Protein AF-0000000085035154 (afdb_homodimer)

Secondary structure (DSSP, 8-state):
---------EEEEEEE--TTTGGGPPP-TT-S--GGG--TTTS-GGG--S--HHHHHHHHHHHHHHHHHHTS--EEEEEETTEEEEEEEEE-GGG-GGGGGSTT-PPPTTEEEEEEEEE-SGGGTTSSHHHHHHHHHHHHHHHTT--EEEEE-BSS-SSSSS-BHHHHHHTT-EEEE--SS--EEEEE-/---------EEEEEEE--TTTGGGPPP-TT-S--GGG--TTTS-GGG--S--HHHHHHHHHHHHHHHHHHTS--EEEEEETTEEEEEEEEE-GGG-GGGGGSTT-PPPTTEEEEEEEEE-SGGGTTSSHHHHHHHHHHHHHHHTT--EEEEE-BSS-SSSSS-BHHHHHHTT-EEEE--SS--EEEEE-

Sequence (378 aa):
MLSRYEVREMIVEIVSLTENNLIEAPEWEEYPFSCKYCTYWEFPREQKDSSKKEETLAKKLEWLRSARKAFGECGKIMYVDGKPVGYAQYAPPKMFPLSAEYPSGPPSEDAVLISCLFIAHKEYRGKGLGSLLLQSIVEDLKGRGVKAVETFARKNNTNNPSGPVELYLKNGFMIFRDDPEFPLMKLELMLSRYEVREMIVEIVSLTENNLIEAPEWEEYPFSCKYCTYWEFPREQKDSSKKEETLAKKLEWLRSARKAFGECGKIMYVDGKPVGYAQYAPPKMFPLSAEYPSGPPSEDAVLISCLFIAHKEYRGKGLGSLLLQSIVEDLKGRGVKAVETFARKNNTNNPSGPVELYLKNGFMIFRDDPEFPLMKLEL

Radius of gyration: 23.09 Å; Cα contacts (8 Å, |Δi|>4): 760; chains: 2; bounding box: 42×59×63 Å

pLDDT: mean 90.25, std 13.46, range [22.16, 98.81]

Foldseek 3Di:
DPPCPDPDDKDKDKDFDALVCLVQADAAPPDPDGPLQDCQFQDDPVVRPPDDSVVSNVVSNVLRVVQCVVPNGFWIWMDIVRHTFKIWGKGFNVRGVCCQVDPQDDDDRLEIEIEFIDGRDPVPPPPCVSVVRVVVVVVVCVVVVRFKYKYFAFDPDCRDGRGHPVSQVVNAWDQPGDDPTTTIIMDTD/DPPCPPPDDKDKDKDFDALVCLVQADAAPPDPDGPLQDCQFQDDPVVRPPDDSVVSNVVSNVLRVVQCVVPNGFWIWMDIVRHTFKIWGKGFNVRGVCCQVDPQDDDDRLEIEIEFIDGRDPVPPPPCVSVVRVVVVVVVCVVVVRFKYKYFAFDPDCRDGRGHPVSQVVNAWDQPGDDPTTTIIMDTD

Nearest PDB structures (foldseek):
  1cm0-assembly1_B  TM=5.523E-01  e=1.213E-06  Homo sapiens
  7wx5-assembly1_A  TM=5.307E-01  e=7.065E-05  Legionella pneumophila
  7wx7-assembly1_A  TM=5.310E-01  e=9.038E-05  Legionella pneumophila
  8bv8-assembly1_B  TM=5.283E-01  e=1.172E-02  Escherichia phage Mu
  8bv8-assembly1_A  TM=5.759E-01  e=6.181E-02  Escherichia phage Mu

Structure (mmCIF, N/CA/C/O backbone):
data_AF-0000000085035154-model_v1
#
loop_
_entity.id
_entity.type
_entity.pdbx_description
1 polymer 'GCN5-related N-acetyltransferase'
#
loop_
_atom_site.group_PDB
_atom_site.id
_atom_site.type_symbol
_atom_site.label_atom_id
_atom_site.label_alt_id
_atom_site.label_comp_id
_atom_site.label_asym_id
_atom_site.label_entity_id
_atom_site.label_seq_id
_atom_site.pdbx_PDB_ins_code
_atom_site.Cartn_x
_atom_site.Cartn_y
_atom_site.Cartn_z
_atom_site.occupancy
_atom_site.B_iso_or_equiv
_atom_site.auth_seq_id
_atom_site.auth_comp_id
_atom_site.auth_asym_id
_atom_site.auth_atom_id
_atom_site.pdbx_PDB_model_num
ATOM 1 N N . MET A 1 1 ? -18.906 31.078 -4.02 1 22.16 1 MET A N 1
ATOM 2 C CA . MET A 1 1 ? -19.25 29.75 -4.531 1 22.16 1 MET A CA 1
ATOM 3 C C . MET A 1 1 ? -18.266 28.703 -4.043 1 22.16 1 MET A C 1
ATOM 5 O O . MET A 1 1 ? -17.062 28.781 -4.332 1 22.16 1 MET A O 1
ATOM 9 N N . LEU A 1 2 ? -18.328 28.234 -2.84 1 28.5 2 LEU A N 1
ATOM 10 C CA . LEU A 1 2 ? -17.484 27.391 -2.002 1 28.5 2 LEU A CA 1
ATOM 11 C C . LEU A 1 2 ? -17.062 26.141 -2.752 1 28.5 2 LEU A C 1
ATOM 13 O O . LEU A 1 2 ? -17.922 25.391 -3.238 1 28.5 2 LEU A O 1
ATOM 17 N N . SER A 1 3 ? -16.078 26.266 -3.586 1 31.78 3 SER A N 1
ATOM 18 C CA . SER A 1 3 ? -15.602 25.266 -4.527 1 31.78 3 SER A CA 1
ATOM 19 C C . SER A 1 3 ? -15.688 23.859 -3.932 1 31.78 3 SER A C 1
ATOM 21 O O . SER A 1 3 ? -15.328 23.641 -2.771 1 31.78 3 SER A O 1
ATOM 23 N N . ARG A 1 4 ? -16.688 23.125 -4.316 1 34.69 4 ARG A N 1
ATOM 24 C CA . ARG A 1 4 ? -17.062 21.766 -3.961 1 34.69 4 ARG A CA 1
ATOM 25 C C . ARG A 1 4 ? -15.828 20.875 -3.795 1 34.69 4 ARG A C 1
ATOM 27 O O . ARG A 1 4 ? -15.227 20.453 -4.785 1 34.69 4 ARG A O 1
ATOM 34 N N . TYR A 1 5 ? -14.844 21.438 -3.062 1 41.62 5 TYR A N 1
ATOM 35 C CA . TYR A 1 5 ? -13.703 20.562 -2.842 1 41.62 5 TYR A CA 1
ATOM 36 C C . TYR A 1 5 ? -14.156 19.109 -2.684 1 41.62 5 TYR A C 1
ATOM 38 O O . TYR A 1 5 ? -14.836 18.766 -1.713 1 41.62 5 TYR A O 1
ATOM 46 N N . GLU A 1 6 ? -14.547 18.594 -3.654 1 46.91 6 GLU A N 1
ATOM 47 C CA . GLU A 1 6 ? -15.016 17.234 -3.861 1 46.91 6 GLU A CA 1
ATOM 48 C C . GLU A 1 6 ? -14.18 16.234 -3.066 1 46.91 6 GLU A C 1
ATOM 50 O O . GLU A 1 6 ? -12.945 16.312 -3.066 1 46.91 6 GLU A O 1
ATOM 55 N N . VAL A 1 7 ? -14.812 15.781 -1.96 1 52.88 7 VAL A N 1
ATOM 56 C CA . VAL A 1 7 ? -14.305 14.633 -1.218 1 52.88 7 VAL A CA 1
ATOM 57 C C . VAL A 1 7 ? -13.562 13.688 -2.166 1 52.88 7 VAL A C 1
ATOM 59 O O . VAL A 1 7 ? -14.148 13.188 -3.129 1 52.88 7 VAL A O 1
ATOM 62 N N . ARG A 1 8 ? -12.281 13.938 -2.352 1 65.56 8 ARG A N 1
ATOM 63 C CA . ARG A 1 8 ? -11.539 13.023 -3.209 1 65.56 8 ARG A CA 1
ATOM 64 C C . ARG A 1 8 ? -11.336 11.672 -2.523 1 65.56 8 ARG A C 1
ATOM 66 O O . ARG A 1 8 ? -10.953 11.617 -1.351 1 65.56 8 ARG A O 1
ATOM 73 N N . GLU A 1 9 ? -12.102 10.695 -3 1 84.94 9 GLU A N 1
ATOM 74 C CA . GLU A 1 9 ? -12.094 9.328 -2.492 1 84.94 9 GLU A CA 1
ATOM 75 C C . GLU A 1 9 ? -11.281 8.406 -3.395 1 84.94 9 GLU A C 1
ATOM 77 O O . GLU A 1 9 ? -11.305 8.547 -4.621 1 84.94 9 GLU A O 1
ATOM 82 N N . MET A 1 10 ? -10.305 7.824 -2.76 1 91.69 10 MET A N 1
ATOM 83 C CA . MET A 1 10 ? -9.602 6.746 -3.449 1 91.69 10 MET A CA 1
ATOM 84 C C . MET A 1 10 ? -10.086 5.383 -2.969 1 91.69 10 MET A C 1
ATOM 86 O O . MET A 1 10 ? -10.195 5.148 -1.764 1 91.69 10 MET A O 1
ATOM 90 N N . ILE A 1 11 ? -10.438 4.527 -3.916 1 95.25 11 ILE A N 1
ATOM 91 C CA . ILE A 1 11 ? -10.891 3.182 -3.578 1 95.25 11 ILE A CA 1
ATOM 92 C C . ILE A 1 11 ? -9.969 2.15 -4.227 1 95.25 11 ILE A C 1
ATOM 94 O O . ILE A 1 11 ? -9.766 2.176 -5.441 1 95.25 11 ILE A O 1
ATOM 98 N N . VAL A 1 12 ? -9.398 1.318 -3.43 1 97.19 12 VAL A N 1
ATOM 99 C CA . VAL A 1 12 ? -8.641 0.163 -3.904 1 97.19 12 VAL A CA 1
ATOM 100 C C . VAL A 1 12 ? -9.414 -1.118 -3.609 1 97.19 12 VAL A C 1
ATOM 102 O O . VAL A 1 12 ? -9.82 -1.36 -2.467 1 97.19 12 VAL A O 1
ATOM 105 N N . GLU A 1 13 ? -9.625 -1.853 -4.664 1 96.88 13 GLU A N 1
ATOM 106 C CA . GLU A 1 13 ? -10.312 -3.131 -4.535 1 96.88 13 GLU A CA 1
ATOM 107 C C . GLU A 1 13 ? -9.445 -4.281 -5.031 1 96.88 13 GLU A C 1
ATOM 109 O O . GLU A 1 13 ? -8.883 -4.215 -6.125 1 96.88 13 GLU A O 1
ATOM 114 N N . ILE A 1 14 ? -9.273 -5.254 -4.207 1 97.81 14 ILE A N 1
ATOM 115 C CA . ILE A 1 14 ? -8.633 -6.496 -4.625 1 97.81 14 ILE A CA 1
ATOM 116 C C . ILE A 1 14 ? -9.656 -7.625 -4.645 1 97.81 14 ILE A C 1
ATOM 118 O O . ILE A 1 14 ? -10.258 -7.949 -3.615 1 97.81 14 ILE A O 1
ATOM 122 N N . VAL A 1 15 ? -9.828 -8.195 -5.859 1 96.94 15 VAL A N 1
ATOM 123 C CA . VAL A 1 15 ? -10.859 -9.219 -6 1 96.94 15 VAL A CA 1
ATOM 124 C C . VAL A 1 15 ? -10.242 -10.5 -6.551 1 96.94 15 VAL A C 1
ATOM 126 O O . VAL A 1 15 ? -9.164 -10.477 -7.148 1 96.94 15 VAL A O 1
ATOM 129 N N . SER A 1 16 ? -10.922 -11.594 -6.324 1 96.25 16 SER A N 1
ATOM 130 C CA . SER A 1 16 ? -10.484 -12.883 -6.855 1 96.25 16 SER A CA 1
ATOM 131 C C . SER A 1 16 ? -10.508 -12.891 -8.383 1 96.25 16 SER A C 1
ATOM 133 O O . SER A 1 16 ? -11.438 -12.359 -8.992 1 96.25 16 SER A O 1
ATOM 135 N N . LEU A 1 17 ? -9.516 -13.5 -8.922 1 96.06 17 LEU A N 1
ATOM 136 C CA . LEU A 1 17 ? -9.508 -13.758 -10.359 1 96.06 17 LEU A CA 1
ATOM 137 C C . LEU A 1 17 ? -10.445 -14.898 -10.711 1 96.06 17 LEU A C 1
ATOM 139 O O . LEU A 1 17 ? -10.367 -15.984 -10.125 1 96.06 17 LEU A O 1
ATOM 143 N N . THR A 1 18 ? -11.312 -14.633 -11.625 1 94.19 18 THR A N 1
ATOM 144 C CA . THR A 1 18 ? -12.258 -15.633 -12.109 1 94.19 18 THR A CA 1
ATOM 145 C C . THR A 1 18 ? -12.312 -15.633 -13.633 1 94.19 18 THR A C 1
ATOM 147 O O . THR A 1 18 ? -11.688 -14.797 -14.281 1 94.19 18 THR A O 1
ATOM 150 N N . GLU A 1 19 ? -13.039 -16.594 -14.086 1 94.12 19 GLU A N 1
ATOM 151 C CA . GLU A 1 19 ? -13.219 -16.672 -15.531 1 94.12 19 GLU A CA 1
ATOM 152 C C . GLU A 1 19 ? -13.93 -15.422 -16.062 1 94.12 19 GLU A C 1
ATOM 154 O O . GLU A 1 19 ? -13.719 -15.023 -17.203 1 94.12 19 GLU A O 1
ATOM 159 N N . ASN A 1 20 ? -14.672 -14.75 -15.234 1 93.69 20 ASN A N 1
ATOM 160 C CA . ASN A 1 20 ? -15.492 -13.617 -15.656 1 93.69 20 ASN A CA 1
ATOM 161 C C . ASN A 1 20 ? -14.68 -12.328 -15.703 1 93.69 20 ASN A C 1
ATOM 163 O O . ASN A 1 20 ? -15.047 -11.383 -16.406 1 93.69 20 ASN A O 1
ATOM 167 N N . ASN A 1 21 ? -13.57 -12.273 -14.977 1 95.12 21 ASN A N 1
ATOM 168 C CA . ASN A 1 21 ? -12.875 -10.992 -14.914 1 95.12 21 ASN A CA 1
ATOM 169 C C . ASN A 1 21 ? -11.453 -11.094 -15.445 1 95.12 21 ASN A C 1
ATOM 171 O O . ASN A 1 21 ? -10.727 -10.102 -15.5 1 95.12 21 ASN A O 1
ATOM 175 N N . LEU A 1 22 ? -11.086 -12.289 -15.938 1 95.56 22 LEU A N 1
ATOM 176 C CA . LEU A 1 22 ? -9.75 -12.469 -16.5 1 95.56 22 LEU A CA 1
ATOM 177 C C . LEU A 1 22 ? -9.492 -11.469 -17.625 1 95.56 22 LEU A C 1
ATOM 179 O O . LEU A 1 22 ? -8.398 -10.914 -17.719 1 95.56 22 LEU A O 1
ATOM 183 N N . ILE A 1 23 ? -10.5 -11.188 -18.406 1 93.62 23 ILE A N 1
ATOM 184 C CA . ILE A 1 23 ? -10.359 -10.32 -19.578 1 93.62 23 ILE A CA 1
ATOM 185 C C . ILE A 1 23 ? -10.023 -8.898 -19.125 1 93.62 23 ILE A C 1
ATOM 187 O O . ILE A 1 23 ? -9.5 -8.102 -19.906 1 93.62 23 ILE A O 1
ATOM 191 N N . GLU A 1 24 ? -10.289 -8.555 -17.875 1 94.44 24 GLU A N 1
ATOM 192 C CA . GLU A 1 24 ? -10.055 -7.211 -17.359 1 94.44 24 GLU A CA 1
ATOM 193 C C . GLU A 1 24 ? -8.617 -7.055 -16.859 1 94.44 24 GLU A C 1
ATOM 195 O O . GLU A 1 24 ? -8.188 -5.949 -16.531 1 94.44 24 GLU A O 1
ATOM 200 N N . ALA A 1 25 ? -7.867 -8.18 -16.766 1 94.38 25 ALA A N 1
ATOM 201 C CA . ALA A 1 25 ? -6.488 -8.078 -16.297 1 94.38 25 ALA A CA 1
ATOM 202 C C . ALA A 1 25 ? -5.73 -6.996 -17.062 1 94.38 25 ALA A C 1
ATOM 204 O O . ALA A 1 25 ? -5.836 -6.906 -18.297 1 94.38 25 ALA A O 1
ATOM 205 N N . PRO A 1 26 ? -5.016 -6.176 -16.344 1 93.12 26 PRO A N 1
ATOM 206 C CA . PRO A 1 26 ? -4.371 -5.047 -17.016 1 93.12 26 PRO A CA 1
ATOM 207 C C . PRO A 1 26 ? -3.225 -5.48 -17.922 1 93.12 26 PRO A C 1
ATOM 209 O O . PRO A 1 26 ? -2.58 -6.5 -17.672 1 93.12 26 PRO A O 1
ATOM 212 N N . GLU A 1 27 ? -3.139 -4.664 -18.953 1 87.44 27 GLU A N 1
ATOM 213 C CA . GLU A 1 27 ? -2.02 -4.879 -19.875 1 87.44 27 GLU A CA 1
ATOM 214 C C . GLU A 1 27 ? -0.808 -4.047 -19.469 1 87.44 27 GLU A C 1
ATOM 216 O O . GLU A 1 27 ? -0.95 -2.895 -19.047 1 87.44 27 GLU A O 1
ATOM 221 N N . TRP A 1 28 ? 0.225 -4.723 -19.531 1 76.88 28 TRP A N 1
ATOM 222 C CA . TRP A 1 28 ? 1.479 -4.09 -19.141 1 76.88 28 TRP A CA 1
ATOM 223 C C . TRP A 1 28 ? 1.972 -3.135 -20.219 1 76.88 28 TRP A C 1
ATOM 225 O O . TRP A 1 28 ? 2.102 -3.521 -21.375 1 76.88 28 TRP A O 1
ATOM 235 N N . GLU A 1 29 ? 1.969 -1.842 -20.016 1 67.5 29 GLU A N 1
ATOM 236 C CA . GLU A 1 29 ? 2.295 -0.79 -20.984 1 67.5 29 GLU A CA 1
ATOM 237 C C . GLU A 1 29 ? 3.541 -1.146 -21.781 1 67.5 29 GLU A C 1
ATOM 239 O O . GLU A 1 29 ? 3.572 -0.957 -23 1 67.5 29 GLU A O 1
ATOM 244 N N . GLU A 1 30 ? 4.613 -1.674 -21.219 1 66.69 30 GLU A N 1
ATOM 245 C CA . GLU A 1 30 ? 5.883 -1.872 -21.922 1 66.69 30 GLU A CA 1
ATOM 246 C C . GLU A 1 30 ? 6.086 -3.338 -22.281 1 66.69 30 GLU A C 1
ATOM 248 O O . GLU A 1 30 ? 7.125 -3.705 -22.844 1 66.69 30 GLU A O 1
ATOM 253 N N . TYR A 1 31 ? 5.055 -4.059 -21.984 1 63.69 31 TYR A N 1
ATOM 254 C CA . TYR A 1 31 ? 5.23 -5.469 -22.297 1 63.69 31 TYR A CA 1
ATOM 255 C C . TYR A 1 31 ? 4.09 -5.973 -23.172 1 63.69 31 TYR A C 1
ATOM 257 O O . TYR A 1 31 ? 2.922 -5.898 -22.797 1 63.69 31 TYR A O 1
ATOM 265 N N . PRO A 1 32 ? 4.418 -6.195 -24.469 1 58.56 32 PRO A N 1
ATOM 266 C CA . PRO A 1 32 ? 3.42 -6.699 -25.422 1 58.56 32 PRO A CA 1
ATOM 267 C C . PRO A 1 32 ? 2.662 -7.914 -24.891 1 58.56 32 PRO A C 1
ATOM 269 O O . PRO A 1 32 ? 1.562 -8.219 -25.359 1 58.56 32 PRO A O 1
ATOM 272 N N . PHE A 1 33 ? 3.336 -8.445 -23.891 1 63.78 33 PHE A N 1
ATOM 273 C CA . PHE A 1 33 ? 2.705 -9.672 -23.422 1 63.78 33 PHE A CA 1
ATOM 274 C C . PHE A 1 33 ? 1.958 -9.43 -22.109 1 63.78 33 PHE A C 1
ATOM 276 O O . PHE A 1 33 ? 2.49 -8.797 -21.203 1 63.78 33 PHE A O 1
ATOM 283 N N . SER A 1 34 ? 0.588 -9.453 -22.266 1 80.25 34 SER A N 1
ATOM 284 C CA . SER A 1 34 ? -0.262 -9.367 -21.094 1 80.25 34 SER A CA 1
ATOM 285 C C . SER A 1 34 ? -0.55 -10.742 -20.516 1 80.25 34 SER A C 1
ATOM 287 O O . SER A 1 34 ? -0.683 -11.719 -21.25 1 80.25 34 SER A O 1
ATOM 289 N N . CYS A 1 35 ? -0.494 -10.82 -19.266 1 87.12 35 CYS A N 1
ATOM 290 C CA . CYS A 1 35 ? -0.606 -12.102 -18.562 1 87.12 35 CYS A CA 1
ATOM 291 C C . CYS A 1 35 ? -1.911 -12.797 -18.922 1 87.12 35 CYS A C 1
ATOM 293 O O . CYS A 1 35 ? -1.998 -14.023 -18.875 1 87.12 35 CYS A O 1
ATOM 295 N N . LYS A 1 36 ? -2.914 -12.016 -19.359 1 89.12 36 LYS A N 1
ATOM 296 C CA . LYS A 1 36 ? -4.16 -12.664 -19.75 1 89.12 36 LYS A CA 1
ATOM 297 C C . LYS A 1 36 ? -4.012 -13.359 -21.094 1 89.12 36 LYS A C 1
ATOM 299 O O . LYS A 1 36 ? -4.809 -14.234 -21.438 1 89.12 36 LYS A O 1
ATOM 304 N N . TYR A 1 37 ? -2.943 -12.938 -21.812 1 88.44 37 TYR A N 1
ATOM 305 C CA . TYR A 1 37 ? -2.656 -13.555 -23.109 1 88.44 37 TYR A CA 1
ATOM 306 C C . TYR A 1 37 ? -1.347 -14.336 -23.062 1 88.44 37 TYR A C 1
ATOM 308 O O . TYR A 1 37 ? -0.695 -14.531 -24.078 1 88.44 37 TYR A O 1
ATOM 316 N N . CYS A 1 38 ? -0.955 -14.727 -21.953 1 89.44 38 CYS A N 1
ATOM 317 C CA . CYS A 1 38 ? 0.277 -15.484 -21.75 1 89.44 38 CYS A CA 1
ATOM 318 C C . CYS A 1 38 ? -0.002 -16.812 -21.047 1 89.44 38 CYS A C 1
ATOM 320 O O . CYS A 1 38 ? -0.723 -16.844 -20.047 1 89.44 38 CYS A O 1
ATOM 322 N N . THR A 1 39 ? 0.605 -17.891 -21.672 1 90.94 39 THR A N 1
ATOM 323 C CA . THR A 1 39 ? 0.409 -19.203 -21.078 1 90.94 39 THR A CA 1
ATOM 324 C C . THR A 1 39 ? 1.749 -19.844 -20.734 1 90.94 39 THR A C 1
ATOM 326 O O . THR A 1 39 ? 1.868 -21.078 -20.703 1 90.94 39 THR A O 1
ATOM 329 N N . TYR A 1 40 ? 2.732 -19 -20.516 1 89.25 40 TYR A N 1
ATOM 330 C CA . TYR A 1 40 ? 4.094 -19.453 -20.25 1 89.25 40 TYR A CA 1
ATOM 331 C C . TYR A 1 40 ? 4.117 -20.422 -19.062 1 89.25 40 TYR A C 1
ATOM 333 O O . TYR A 1 40 ? 4.742 -21.484 -19.141 1 89.25 40 TYR A O 1
ATOM 341 N N . TRP A 1 41 ? 3.416 -20.188 -18.047 1 92.69 41 TRP A N 1
ATOM 342 C CA . TRP A 1 41 ? 3.51 -20.938 -16.797 1 92.69 41 TRP A CA 1
ATOM 343 C C . TRP A 1 41 ? 2.617 -22.172 -16.844 1 92.69 41 TRP A C 1
ATOM 345 O O . TRP A 1 41 ? 2.965 -23.219 -16.281 1 92.69 41 TRP A O 1
ATOM 355 N N . GLU A 1 42 ? 1.562 -22.078 -17.531 1 92.56 42 GLU A N 1
ATOM 356 C CA . GLU A 1 42 ? 0.457 -23.031 -17.375 1 92.56 42 GLU A CA 1
ATOM 357 C C . GLU A 1 42 ? 0.615 -24.219 -18.328 1 92.56 42 GLU A C 1
ATOM 359 O O . GLU A 1 42 ? 0.048 -25.281 -18.078 1 92.56 42 GLU A O 1
ATOM 364 N N . PHE A 1 43 ? 1.435 -23.938 -19.344 1 89.94 43 PHE A N 1
ATOM 365 C CA . PHE A 1 43 ? 1.532 -24.984 -20.344 1 89.94 43 PHE A CA 1
ATOM 366 C C . PHE A 1 43 ? 2.986 -25.25 -20.719 1 89.94 43 PHE A C 1
ATOM 368 O O . PHE A 1 43 ? 3.82 -24.344 -20.656 1 89.94 43 PHE A O 1
ATOM 375 N N . PRO A 1 44 ? 3.203 -26.531 -21.141 1 85.12 44 PRO A N 1
ATOM 376 C CA . PRO A 1 44 ? 4.559 -26.844 -21.594 1 85.12 44 PRO A CA 1
ATOM 377 C C . PRO A 1 44 ? 4.953 -26.078 -22.859 1 85.12 44 PRO A C 1
ATOM 379 O O . PRO A 1 44 ? 4.082 -25.578 -23.578 1 85.12 44 PRO A O 1
ATOM 382 N N . ARG A 1 45 ? 6.258 -25.984 -23.047 1 76.38 45 ARG A N 1
ATOM 383 C CA . ARG A 1 45 ? 6.84 -25.234 -24.141 1 76.38 45 ARG A CA 1
ATOM 384 C C . ARG A 1 45 ? 6.258 -25.688 -25.484 1 76.38 45 ARG A C 1
ATOM 386 O O . ARG A 1 45 ? 5.992 -24.859 -26.359 1 76.38 45 ARG A O 1
ATOM 393 N N . GLU A 1 46 ? 6.039 -26.891 -25.594 1 71.06 46 GLU A N 1
ATOM 394 C CA . GLU A 1 46 ? 5.582 -27.469 -26.859 1 71.06 46 GLU A CA 1
ATOM 395 C C . GLU A 1 46 ? 4.176 -27 -27.203 1 71.06 46 GLU A C 1
ATOM 397 O O . GLU A 1 46 ? 3.773 -27.047 -28.375 1 71.06 46 GLU A O 1
ATOM 402 N N . GLN A 1 47 ? 3.496 -26.531 -26.281 1 67.88 47 GLN A N 1
ATOM 403 C CA . GLN A 1 47 ? 2.111 -26.125 -26.469 1 67.88 47 GLN A CA 1
ATOM 404 C C . GLN A 1 47 ? 2 -24.609 -26.609 1 67.88 47 GLN A C 1
ATOM 406 O O . GLN A 1 47 ? 0.896 -24.062 -26.688 1 67.88 47 GLN A O 1
ATOM 411 N N . LYS A 1 48 ? 3.137 -23.891 -26.484 1 63.34 48 LYS A N 1
ATOM 412 C CA . LYS A 1 48 ? 3.127 -22.422 -26.484 1 63.34 48 LYS A CA 1
ATOM 413 C C . LYS A 1 48 ? 3.271 -21.875 -27.891 1 63.34 48 LYS A C 1
ATOM 415 O O . LYS A 1 48 ? 3.492 -20.672 -28.078 1 63.34 48 LYS A O 1
ATOM 420 N N . ASP A 1 49 ? 2.832 -22.469 -28.844 1 58.75 49 ASP A N 1
ATOM 421 C CA . ASP A 1 49 ? 2.959 -22.016 -30.219 1 58.75 49 ASP A CA 1
ATOM 422 C C . ASP A 1 49 ? 2.314 -20.641 -30.406 1 58.75 49 ASP A C 1
ATOM 424 O O . ASP A 1 49 ? 1.515 -20.219 -29.578 1 58.75 49 ASP A O 1
ATOM 428 N N . SER A 1 50 ? 2.812 -19.875 -31.438 1 61.84 50 SER A N 1
ATOM 429 C CA . SER A 1 50 ? 2.357 -18.578 -31.938 1 61.84 50 SER A CA 1
ATOM 430 C C . SER A 1 50 ? 0.837 -18.516 -32.031 1 61.84 50 SER A C 1
ATOM 432 O O . SER A 1 50 ? 0.254 -18.844 -33.062 1 61.84 50 SER A O 1
ATOM 434 N N . SER A 1 51 ? 0.173 -18.5 -30.922 1 66.62 51 SER A N 1
ATOM 435 C CA . SER A 1 51 ? -1.285 -18.484 -30.938 1 66.62 51 SER A CA 1
ATOM 436 C C . SER A 1 51 ? -1.819 -17.047 -30.859 1 66.62 51 SER A C 1
ATOM 438 O O . SER A 1 51 ? -1.12 -16.141 -30.406 1 66.62 51 SER A O 1
ATOM 440 N N . LYS A 1 52 ? -2.803 -16.875 -31.672 1 79.44 52 LYS A N 1
ATOM 441 C CA . LYS A 1 52 ? -3.611 -15.656 -31.625 1 79.44 52 LYS A CA 1
ATOM 442 C C . LYS A 1 52 ? -4.035 -15.344 -30.188 1 79.44 52 LYS A C 1
ATOM 444 O O . LYS A 1 52 ? -4.113 -16.25 -29.344 1 79.44 52 LYS A O 1
ATOM 449 N N . LYS A 1 53 ? -4.082 -14.305 -29.844 1 82.69 53 LYS A N 1
ATOM 450 C CA . LYS A 1 53 ? -4.516 -13.805 -28.547 1 82.69 53 LYS A CA 1
ATOM 451 C C . LYS A 1 53 ? -5.746 -14.555 -28.047 1 82.69 53 LYS A C 1
ATOM 453 O O . LYS A 1 53 ? -5.809 -14.945 -26.875 1 82.69 53 LYS A O 1
ATOM 458 N N . GLU A 1 54 ? -6.645 -14.727 -28.938 1 86.56 54 GLU A N 1
ATOM 459 C CA . GLU A 1 54 ? -7.898 -15.375 -28.562 1 86.56 54 GLU A CA 1
ATOM 460 C C . GLU A 1 54 ? -7.668 -16.812 -28.125 1 86.56 54 GLU A C 1
ATOM 462 O O . GLU A 1 54 ? -8.312 -17.297 -27.188 1 86.56 54 GLU A O 1
ATOM 467 N N . GLU A 1 55 ? -6.836 -17.422 -28.781 1 89.38 55 GLU A N 1
ATOM 468 C CA . GLU A 1 55 ? -6.527 -18.812 -28.453 1 89.38 55 GLU A CA 1
ATOM 469 C C . GLU A 1 55 ? -5.801 -18.922 -27.109 1 89.38 55 GLU A C 1
ATOM 471 O O . GLU A 1 55 ? -6.094 -19.797 -2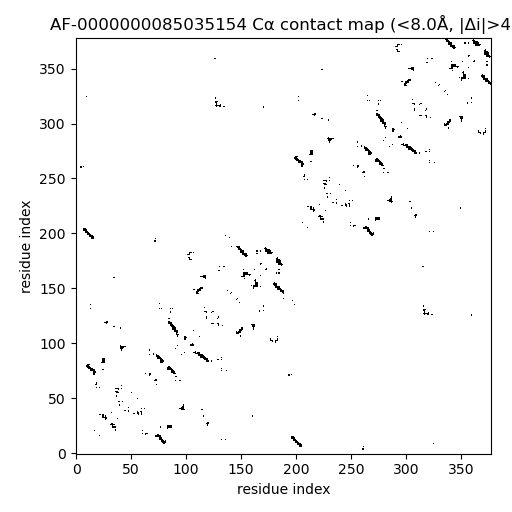6.312 1 89.38 55 GLU A O 1
ATOM 476 N N . THR A 1 56 ? -4.918 -18.047 -26.922 1 89.38 56 THR A N 1
ATOM 477 C CA . THR A 1 56 ? -4.176 -18.047 -25.672 1 89.38 56 THR A CA 1
ATOM 478 C C . THR A 1 56 ? -5.102 -17.719 -24.5 1 89.38 56 THR A C 1
ATOM 480 O O . THR A 1 56 ? -4.984 -18.328 -23.422 1 89.38 56 THR A O 1
ATOM 483 N N . LEU A 1 57 ? -5.992 -16.812 -24.75 1 91.62 57 LEU A N 1
ATOM 484 C CA . LEU A 1 57 ? -6.965 -16.469 -23.719 1 91.62 57 LEU A CA 1
ATOM 485 C C . LEU A 1 57 ? -7.832 -17.672 -23.375 1 91.62 57 LEU A C 1
ATOM 487 O O . LEU A 1 57 ? -8.117 -17.922 -22.203 1 91.62 57 LEU A O 1
ATOM 491 N N . ALA A 1 58 ? -8.227 -18.375 -24.391 1 93.19 58 ALA A N 1
ATOM 492 C CA . ALA A 1 58 ? -9.047 -19.562 -24.172 1 93.19 58 ALA A CA 1
ATOM 493 C C . ALA A 1 58 ? -8.297 -20.609 -23.344 1 93.19 58 ALA A C 1
ATOM 495 O O . ALA A 1 58 ? -8.867 -21.234 -22.453 1 93.19 58 ALA A O 1
ATOM 496 N N . LYS A 1 59 ? -7.09 -20.781 -23.641 1 93 59 LYS A N 1
ATOM 497 C CA . LYS A 1 59 ? -6.25 -21.719 -22.906 1 93 59 LYS A CA 1
ATOM 498 C C . LYS A 1 59 ? -6.074 -21.281 -21.453 1 93 59 LYS A C 1
ATOM 500 O O . LYS A 1 59 ? -6.133 -22.109 -20.531 1 93 59 LYS A O 1
ATOM 505 N N . LYS A 1 60 ? -5.836 -20.047 -21.281 1 93.88 60 LYS A N 1
ATOM 506 C CA . LYS A 1 60 ? -5.699 -19.5 -19.938 1 93.88 60 LYS A CA 1
ATOM 507 C C . LYS A 1 60 ? -6.969 -19.703 -19.125 1 93.88 60 LYS A C 1
ATOM 509 O O . LYS A 1 60 ? -6.906 -20.062 -17.938 1 93.88 60 LYS A O 1
ATOM 514 N N . LEU A 1 61 ? -8.086 -19.516 -19.75 1 95.62 61 LEU A N 1
ATOM 515 C CA . LEU A 1 61 ? -9.367 -19.719 -19.094 1 95.62 61 LEU A CA 1
ATOM 516 C C . LEU A 1 61 ? -9.555 -21.172 -18.688 1 95.62 61 LEU A C 1
ATOM 518 O O . LEU A 1 61 ? -10.039 -21.469 -17.594 1 95.62 61 LEU A O 1
ATOM 522 N N . GLU A 1 62 ? -9.156 -21.969 -19.562 1 95.06 62 GLU A N 1
ATOM 523 C CA . GLU A 1 62 ? -9.242 -23.391 -19.266 1 95.06 62 GLU A CA 1
ATOM 524 C C . GLU A 1 62 ? -8.375 -23.766 -18.062 1 95.06 62 GLU A C 1
ATOM 526 O O . GLU A 1 62 ? -8.82 -24.484 -17.172 1 95.06 62 GLU A O 1
ATOM 531 N N . TRP A 1 63 ? -7.227 -23.312 -18.094 1 95.5 63 TRP A N 1
ATOM 532 C CA . TRP A 1 63 ? -6.336 -23.547 -16.969 1 95.5 63 TRP A CA 1
ATOM 533 C C . TRP A 1 63 ? -6.934 -23.016 -15.68 1 95.5 63 TRP A C 1
ATOM 535 O O . TRP A 1 63 ? -6.934 -23.703 -14.656 1 95.5 63 TRP A O 1
ATOM 545 N N . LEU A 1 64 ? -7.398 -21.781 -15.734 1 96.31 64 LEU A N 1
ATOM 546 C CA . LEU A 1 64 ? -7.961 -21.125 -14.555 1 96.31 64 LEU A CA 1
ATOM 547 C C . LEU A 1 64 ? -9.109 -21.953 -13.977 1 96.31 64 LEU A C 1
ATOM 549 O O . LEU A 1 64 ? -9.188 -22.141 -12.758 1 96.31 64 LEU A O 1
ATOM 553 N N . ARG A 1 65 ? -9.922 -22.469 -14.812 1 95.25 65 ARG A N 1
ATOM 554 C CA . ARG A 1 65 ? -11.039 -23.312 -14.391 1 95.25 65 ARG A CA 1
ATOM 555 C C . ARG A 1 65 ? -10.539 -24.562 -13.672 1 95.25 65 ARG A C 1
ATOM 557 O O . ARG A 1 65 ? -11.039 -24.906 -12.602 1 95.25 65 ARG A O 1
ATOM 564 N N . SER A 1 66 ? -9.633 -25.172 -14.242 1 95.12 66 SER A N 1
ATOM 565 C CA . SER A 1 66 ? -9.07 -26.391 -13.672 1 95.12 66 SER A CA 1
ATOM 566 C C . SER A 1 66 ? -8.375 -26.094 -12.344 1 95.12 66 SER A C 1
ATOM 568 O O . SER A 1 66 ? -8.523 -26.859 -11.383 1 95.12 66 SER A O 1
ATOM 570 N N . ALA A 1 67 ? -7.641 -25.047 -12.305 1 95.31 67 ALA A N 1
ATOM 571 C CA . ALA A 1 67 ? -6.914 -24.656 -11.102 1 95.31 67 ALA A CA 1
ATOM 572 C C . ALA A 1 67 ? -7.875 -24.328 -9.961 1 95.31 67 ALA A C 1
ATOM 574 O O . ALA A 1 67 ? -7.668 -24.75 -8.82 1 95.31 67 ALA A O 1
ATOM 575 N N . ARG A 1 68 ? -8.891 -23.578 -10.273 1 94.25 68 ARG A N 1
ATOM 576 C CA . ARG A 1 68 ? -9.867 -23.203 -9.266 1 94.25 68 ARG A CA 1
ATOM 577 C C . ARG A 1 68 ? -10.586 -24.438 -8.711 1 94.25 68 ARG A C 1
ATOM 579 O O . ARG A 1 68 ? -10.875 -24.516 -7.516 1 94.25 68 ARG A O 1
ATOM 586 N N . LYS A 1 69 ? -10.828 -25.359 -9.555 1 94.12 69 LYS A N 1
ATOM 587 C CA . LYS A 1 69 ? -11.477 -26.609 -9.133 1 94.12 69 LYS A CA 1
ATOM 588 C C . LYS A 1 69 ? -10.562 -27.422 -8.211 1 94.12 69 LYS A C 1
ATOM 590 O O . LYS A 1 69 ? -11.016 -27.953 -7.195 1 94.12 69 LYS A O 1
ATOM 595 N N . ALA A 1 70 ? -9.359 -27.469 -8.5 1 94.81 70 ALA A N 1
ATOM 596 C CA . ALA A 1 70 ? -8.422 -28.344 -7.805 1 94.81 70 ALA A CA 1
ATOM 597 C C . ALA A 1 70 ? -7.875 -27.672 -6.547 1 94.81 70 ALA A C 1
ATOM 599 O O . ALA A 1 70 ? -7.609 -28.328 -5.547 1 94.81 70 ALA A O 1
ATOM 600 N N . PHE A 1 71 ? -7.719 -26.391 -6.535 1 95.25 71 PHE A N 1
ATOM 601 C CA . PHE A 1 71 ? -6.957 -25.703 -5.504 1 95.25 71 PHE A CA 1
ATOM 602 C C . PHE A 1 71 ? -7.801 -24.609 -4.852 1 95.25 71 PHE A C 1
ATOM 604 O O . PHE A 1 71 ? -7.602 -24.281 -3.68 1 95.25 71 PHE A O 1
ATOM 611 N N . GLY A 1 72 ? -8.711 -24.047 -5.625 1 94.62 72 GLY A N 1
ATOM 612 C CA . GLY A 1 72 ? -9.461 -22.891 -5.176 1 94.62 72 GLY A CA 1
ATOM 613 C C . GLY A 1 72 ? -8.977 -21.594 -5.785 1 94.62 72 GLY A C 1
ATOM 614 O O . GLY A 1 72 ? -8.555 -21.562 -6.945 1 94.62 72 GLY A O 1
ATOM 615 N N . GLU A 1 73 ? -9.094 -20.484 -5.09 1 94.81 73 GLU A N 1
ATOM 616 C CA . GLU A 1 73 ? -8.664 -19.188 -5.605 1 94.81 73 GLU A CA 1
ATOM 617 C C . GLU A 1 73 ? -7.195 -19.234 -6.02 1 94.81 73 GLU A C 1
ATOM 619 O O . GLU A 1 73 ? -6.336 -19.656 -5.246 1 94.81 73 GLU A O 1
ATOM 624 N N . CYS A 1 74 ? -6.98 -18.703 -7.227 1 96.06 74 CYS A N 1
ATOM 625 C CA . CYS A 1 74 ? -5.629 -18.844 -7.77 1 96.06 74 CYS A CA 1
ATOM 626 C C . CYS A 1 74 ? -5.129 -17.516 -8.328 1 96.06 74 CYS A C 1
ATOM 628 O O . CYS A 1 74 ? -4.141 -17.484 -9.062 1 96.06 74 CYS A O 1
ATOM 630 N N . GLY A 1 75 ? -5.809 -16.453 -8.078 1 97.12 75 GLY A N 1
ATOM 631 C CA . GLY A 1 75 ? -5.371 -15.164 -8.578 1 97.12 75 GLY A CA 1
ATOM 632 C C . GLY A 1 75 ? -6.18 -14.008 -8.023 1 97.12 75 GLY A C 1
ATOM 633 O O . GLY A 1 75 ? -7.219 -14.211 -7.395 1 97.12 75 GLY A O 1
ATOM 634 N N . LYS A 1 76 ? -5.602 -12.828 -8.273 1 97.5 76 LYS A N 1
ATOM 635 C CA . LYS A 1 76 ? -6.246 -11.586 -7.855 1 97.5 76 LYS A CA 1
ATOM 636 C C . LYS A 1 76 ? -6.09 -10.5 -8.914 1 97.5 76 LYS A C 1
ATOM 638 O O . LYS A 1 76 ? -5.074 -10.445 -9.617 1 97.5 76 LYS A O 1
ATOM 643 N N . ILE A 1 77 ? -7.141 -9.664 -9 1 97.12 77 ILE A N 1
ATOM 644 C CA . ILE A 1 77 ? -7.066 -8.406 -9.742 1 97.12 77 ILE A CA 1
ATOM 645 C C . ILE A 1 77 ? -7.254 -7.234 -8.781 1 97.12 77 ILE A C 1
ATOM 647 O O . ILE A 1 77 ? -8.109 -7.277 -7.898 1 97.12 77 ILE A O 1
ATOM 651 N N . MET A 1 78 ? -6.43 -6.242 -8.977 1 97.75 78 MET A N 1
ATOM 652 C CA . MET A 1 78 ? -6.527 -5.027 -8.18 1 97.75 78 MET A CA 1
ATOM 653 C C . MET A 1 78 ? -7.066 -3.867 -9.008 1 97.75 78 MET A C 1
ATOM 655 O O . MET A 1 78 ? -6.562 -3.596 -10.102 1 97.75 78 MET A O 1
ATOM 659 N N . TYR A 1 79 ? -8.102 -3.209 -8.469 1 97.62 79 TYR A N 1
ATOM 660 C CA . TYR A 1 79 ? -8.672 -2.014 -9.07 1 97.62 79 TYR A CA 1
ATOM 661 C C . TYR A 1 79 ? -8.383 -0.779 -8.227 1 97.62 79 TYR A C 1
ATOM 663 O O . TYR A 1 79 ? -8.469 -0.83 -6.996 1 97.62 79 TYR A O 1
ATOM 671 N N . VAL A 1 80 ? -7.988 0.286 -8.875 1 96.75 80 VAL A N 1
ATOM 672 C CA . VAL A 1 80 ? -7.938 1.604 -8.25 1 96.75 80 VAL A CA 1
ATOM 673 C C . VAL A 1 80 ? -8.961 2.529 -8.914 1 96.75 80 VAL A C 1
ATOM 675 O O . VAL A 1 80 ? -8.875 2.801 -10.117 1 96.75 80 VAL A O 1
ATOM 678 N N . ASP A 1 81 ? -9.891 2.957 -8.117 1 95.12 81 ASP A N 1
ATOM 679 C CA . ASP A 1 81 ? -10.977 3.797 -8.609 1 95.12 81 ASP A CA 1
ATOM 680 C C . ASP A 1 81 ? -11.625 3.184 -9.852 1 95.12 81 ASP A C 1
ATOM 682 O O . ASP A 1 81 ? -11.844 3.871 -10.852 1 95.12 81 ASP A O 1
ATOM 686 N N . GLY A 1 82 ? -11.742 1.892 -9.805 1 95.31 82 GLY A N 1
ATOM 687 C CA . GLY A 1 82 ? -12.477 1.175 -10.836 1 95.31 82 GLY A CA 1
ATOM 688 C C . GLY A 1 82 ? -11.602 0.734 -11.992 1 95.31 82 GLY A C 1
ATOM 689 O O . GLY A 1 82 ? -12.047 -0.018 -12.859 1 95.31 82 GLY A O 1
ATOM 690 N N . LYS A 1 83 ? -10.375 1.166 -12.031 1 96.12 83 LYS A N 1
ATOM 691 C CA . LYS A 1 83 ? -9.453 0.805 -13.102 1 96.12 83 LYS A CA 1
ATOM 692 C C . LYS A 1 83 ? -8.57 -0.368 -12.695 1 96.12 83 LYS A C 1
ATOM 694 O O . LYS A 1 83 ? -7.945 -0.341 -11.633 1 96.12 83 LYS A O 1
ATOM 699 N N . PRO A 1 84 ? -8.539 -1.424 -13.547 1 96.31 84 PRO A N 1
ATOM 700 C CA . PRO A 1 84 ? -7.613 -2.516 -13.227 1 96.31 84 PRO A CA 1
ATOM 701 C C . PRO A 1 84 ? -6.148 -2.104 -13.336 1 96.31 84 PRO A C 1
ATOM 703 O O . PRO A 1 84 ? -5.715 -1.63 -14.391 1 96.31 84 PRO A O 1
ATOM 706 N N . VAL A 1 85 ? -5.398 -2.311 -12.258 1 95.88 85 VAL A N 1
ATOM 707 C CA . VAL A 1 85 ? -4.031 -1.802 -12.266 1 95.88 85 VAL A CA 1
ATOM 708 C C . VAL A 1 85 ? -3.061 -2.918 -11.883 1 95.88 85 VAL A C 1
ATOM 710 O O . VAL A 1 85 ? -1.863 -2.834 -12.164 1 95.88 85 VAL A O 1
ATOM 713 N N . GLY A 1 86 ? -3.52 -3.926 -11.141 1 96.56 86 GLY A N 1
ATOM 714 C CA . GLY A 1 86 ? -2.66 -4.996 -10.656 1 96.56 86 GLY A CA 1
ATOM 715 C C . GLY A 1 86 ? -3.197 -6.379 -10.969 1 96.56 86 GLY A C 1
ATOM 716 O O . GLY A 1 86 ? -4.41 -6.562 -11.109 1 96.56 86 GLY A O 1
ATOM 717 N N . TYR A 1 87 ? -2.266 -7.289 -11.062 1 96 87 TYR A N 1
ATOM 718 C CA . TYR A 1 87 ? -2.582 -8.672 -11.383 1 96 87 TYR A CA 1
ATOM 719 C C . TYR A 1 87 ? -1.646 -9.633 -10.648 1 96 87 TYR A C 1
ATOM 721 O O . TYR A 1 87 ? -0.45 -9.359 -10.516 1 96 87 TYR A O 1
ATOM 729 N N . ALA A 1 88 ? -2.223 -10.734 -10.172 1 97.25 88 ALA A N 1
ATOM 730 C CA . ALA A 1 88 ? -1.419 -11.812 -9.594 1 97.25 88 ALA A CA 1
ATOM 731 C C . ALA A 1 88 ? -2.047 -13.172 -9.875 1 97.25 88 ALA A C 1
ATOM 733 O O . ALA A 1 88 ? -3.273 -13.305 -9.906 1 97.25 88 ALA A O 1
ATOM 734 N N . GLN A 1 89 ? -1.191 -14.133 -10.07 1 97.56 89 GLN A N 1
ATOM 735 C CA . GLN A 1 89 ? -1.563 -15.531 -10.273 1 97.56 89 GLN A CA 1
ATOM 736 C C . GLN A 1 89 ? -0.688 -16.453 -9.445 1 97.56 89 GLN A C 1
ATOM 738 O O . GLN A 1 89 ? 0.528 -16.266 -9.359 1 97.56 89 GLN A O 1
ATOM 743 N N . TYR A 1 90 ? -1.321 -17.453 -8.828 1 98 90 TYR A N 1
ATOM 744 C CA . TYR A 1 90 ? -0.597 -18.375 -7.969 1 98 90 TYR A CA 1
ATOM 745 C C . TYR A 1 90 ? -1.295 -19.734 -7.922 1 98 90 TYR A C 1
ATOM 747 O O . TYR A 1 90 ? -2.51 -19.812 -8.109 1 98 90 TYR A O 1
ATOM 755 N N . ALA A 1 91 ? -0.545 -20.75 -7.684 1 98.06 91 ALA A N 1
ATOM 756 C CA . ALA A 1 91 ? -1.037 -22.125 -7.59 1 98.06 91 ALA A CA 1
ATOM 757 C C . ALA A 1 91 ? 0.059 -23.062 -7.098 1 98.06 91 ALA A C 1
ATOM 759 O O . ALA A 1 91 ? 1.229 -22.688 -7.035 1 98.06 91 ALA A O 1
ATOM 760 N N . PRO A 1 92 ? -0.335 -24.266 -6.715 1 97.81 92 PRO A N 1
ATOM 761 C CA . PRO A 1 92 ? 0.703 -25.25 -6.434 1 97.81 92 PRO A CA 1
ATOM 762 C C . PRO A 1 92 ? 1.644 -25.469 -7.617 1 97.81 92 PRO A C 1
ATOM 764 O O . PRO A 1 92 ? 1.213 -25.422 -8.773 1 97.81 92 PRO A O 1
ATOM 767 N N . PRO A 1 93 ? 2.893 -25.766 -7.309 1 97.38 93 PRO A N 1
ATOM 768 C CA . PRO A 1 93 ? 3.893 -25.891 -8.367 1 97.38 93 PRO A CA 1
ATOM 769 C C . PRO A 1 93 ? 3.496 -26.906 -9.438 1 97.38 93 PRO A C 1
ATOM 771 O O . PRO A 1 93 ? 3.812 -26.734 -10.617 1 97.38 93 PRO A O 1
ATOM 774 N N . LYS A 1 94 ? 2.768 -27.922 -9.102 1 95.31 94 LYS A N 1
ATOM 775 C CA . LYS A 1 94 ? 2.377 -28.969 -10.047 1 95.31 94 LYS A CA 1
ATOM 776 C C . LYS A 1 94 ? 1.507 -28.406 -11.164 1 95.31 94 LYS A C 1
ATOM 778 O O . LYS A 1 94 ? 1.355 -29.031 -12.219 1 95.31 94 LYS A O 1
ATOM 783 N N . MET A 1 95 ? 0.936 -27.219 -10.945 1 96.06 95 MET A N 1
ATOM 784 C CA . MET A 1 95 ? 0.065 -26.609 -11.945 1 96.06 95 MET A CA 1
ATOM 785 C C . MET A 1 95 ? 0.861 -25.688 -12.875 1 96.06 95 MET A C 1
ATOM 787 O O . MET A 1 95 ? 0.291 -25.047 -13.758 1 96.06 95 MET A O 1
ATOM 791 N N . PHE A 1 96 ? 2.146 -25.594 -12.656 1 96 96 PHE A N 1
ATOM 792 C CA . PHE A 1 96 ? 3.086 -24.859 -13.492 1 96 96 PHE A CA 1
ATOM 793 C C . PHE A 1 96 ? 4.199 -25.766 -13.992 1 96 96 PHE A C 1
ATOM 795 O O . PHE A 1 96 ? 5.293 -25.797 -13.422 1 96 96 PHE A O 1
ATOM 802 N N . PRO A 1 97 ? 3.977 -26.391 -15.094 1 92.12 97 PRO A N 1
ATOM 803 C CA . PRO A 1 97 ? 4.863 -27.469 -15.547 1 92.12 97 PRO A CA 1
ATOM 804 C C . PRO A 1 97 ? 6.301 -27 -15.75 1 92.12 97 PRO A C 1
ATOM 806 O O . PRO A 1 97 ? 7.238 -27.781 -15.57 1 92.12 97 PRO A O 1
ATOM 809 N N . LEU A 1 98 ? 6.547 -25.797 -16.062 1 88.69 98 LEU A N 1
ATOM 810 C CA . LEU A 1 98 ? 7.895 -25.344 -16.391 1 88.69 98 LEU A CA 1
ATOM 811 C C . LEU A 1 98 ? 8.617 -24.828 -15.164 1 88.69 98 LEU A C 1
ATOM 813 O O . LEU A 1 98 ? 9.805 -24.484 -15.227 1 88.69 98 LEU A O 1
ATOM 817 N N . SER A 1 99 ? 7.984 -24.812 -14.031 1 94.19 99 SER A N 1
ATOM 818 C CA . SER A 1 99 ? 8.578 -24.234 -12.828 1 94.19 99 SER A CA 1
ATOM 819 C C . SER A 1 99 ? 9.781 -25.047 -12.359 1 94.19 99 SER A C 1
ATOM 821 O O . SER A 1 99 ? 10.727 -24.5 -11.789 1 94.19 99 SER A O 1
ATOM 823 N N . ALA A 1 100 ? 9.789 -26.312 -12.688 1 91.62 100 ALA A N 1
ATOM 824 C CA . ALA A 1 100 ? 10.859 -27.219 -12.258 1 91.62 100 ALA A CA 1
ATOM 825 C C . ALA A 1 100 ? 12.102 -27.031 -13.125 1 91.62 100 ALA A C 1
ATOM 827 O O . ALA A 1 100 ? 13.195 -27.5 -12.766 1 91.62 100 ALA A O 1
ATOM 828 N N . GLU A 1 101 ? 11.93 -26.359 -14.195 1 90 101 GLU A N 1
ATOM 829 C CA . GLU A 1 101 ? 13.023 -26.25 -15.156 1 90 101 GLU A CA 1
ATOM 830 C C . GLU A 1 101 ? 13.875 -25.016 -14.875 1 90 101 GLU A C 1
ATOM 832 O O . GLU A 1 101 ? 14.945 -24.844 -15.469 1 90 101 GLU A O 1
ATOM 837 N N . TYR A 1 102 ? 13.414 -24.203 -14.008 1 93.5 102 TYR A N 1
ATOM 838 C CA . TYR A 1 102 ? 14.211 -23.031 -13.664 1 93.5 102 TYR A CA 1
ATOM 839 C C . TYR A 1 102 ? 15.5 -23.438 -12.961 1 93.5 102 TYR A C 1
ATOM 841 O O . TYR A 1 102 ? 15.508 -24.359 -12.148 1 93.5 102 TYR A O 1
ATOM 849 N N . PRO A 1 103 ? 16.562 -22.703 -13.242 1 94.31 103 PRO A N 1
ATOM 850 C CA . PRO A 1 103 ? 17.828 -23.047 -12.609 1 94.31 103 PRO A CA 1
ATOM 851 C C . PRO A 1 103 ? 17.75 -23.062 -11.078 1 94.31 103 PRO A C 1
ATOM 853 O O . PRO A 1 103 ? 18.375 -23.906 -10.43 1 94.31 103 PRO A O 1
ATOM 856 N N . SER A 1 104 ? 16.984 -22.203 -10.5 1 96.19 104 SER A N 1
ATOM 857 C CA . SER A 1 104 ? 16.844 -22.141 -9.047 1 96.19 104 SER A CA 1
ATOM 858 C C . SER A 1 104 ? 15.688 -23 -8.562 1 96.19 104 SER A C 1
ATOM 860 O O . SER A 1 104 ? 15.328 -22.953 -7.383 1 96.19 104 SER A O 1
ATOM 862 N N . GLY A 1 105 ? 15.07 -23.75 -9.453 1 94.19 105 GLY A N 1
ATOM 863 C CA . GLY A 1 105 ? 13.992 -24.656 -9.094 1 94.19 105 GLY A CA 1
ATOM 864 C C . GLY A 1 105 ? 14.492 -26.031 -8.672 1 94.19 105 GLY A C 1
ATOM 865 O O . GLY A 1 105 ? 15.695 -26.234 -8.508 1 94.19 105 GLY A O 1
ATOM 866 N N . PRO A 1 106 ? 13.594 -26.953 -8.406 1 96.56 106 PRO A N 1
ATOM 867 C CA . PRO A 1 106 ? 12.141 -26.797 -8.383 1 96.56 106 PRO A CA 1
ATOM 868 C C . PRO A 1 106 ? 11.633 -26.141 -7.102 1 96.56 106 PRO A C 1
ATOM 870 O O . PRO A 1 106 ? 12.32 -26.156 -6.078 1 96.56 106 PRO A O 1
ATOM 873 N N . PRO A 1 107 ? 10.445 -25.531 -7.168 1 97.94 107 PRO A N 1
ATOM 874 C CA . PRO A 1 107 ? 9.805 -25.078 -5.934 1 97.94 107 PRO A CA 1
ATOM 875 C C . PRO A 1 107 ? 9.453 -26.234 -4.992 1 97.94 107 PRO A C 1
ATOM 877 O O . PRO A 1 107 ? 9.383 -27.375 -5.422 1 97.94 107 PRO A O 1
ATOM 880 N N . SER A 1 108 ? 9.297 -25.875 -3.729 1 97.12 108 SER A N 1
ATOM 881 C CA . SER A 1 108 ? 8.867 -26.875 -2.758 1 97.12 108 SER A CA 1
ATOM 882 C C . SER A 1 108 ? 7.465 -27.391 -3.074 1 97.12 108 SER A C 1
ATOM 884 O O . SER A 1 108 ? 6.57 -26.594 -3.389 1 97.12 108 SER A O 1
ATOM 886 N N . GLU A 1 109 ? 7.266 -28.641 -2.922 1 94.38 109 GLU A N 1
ATOM 887 C CA . GLU A 1 109 ? 5.996 -29.266 -3.281 1 94.38 109 GLU A CA 1
ATOM 888 C C . GLU A 1 109 ? 4.863 -28.766 -2.393 1 94.38 109 GLU A C 1
ATOM 890 O O . GLU A 1 109 ? 3.711 -28.703 -2.826 1 94.38 109 GLU A O 1
ATOM 895 N N . ASP A 1 110 ? 5.148 -28.391 -1.212 1 94.88 110 ASP A N 1
ATOM 896 C CA . ASP A 1 110 ? 4.117 -28 -0.259 1 94.88 110 ASP A CA 1
ATOM 897 C C . ASP A 1 110 ? 3.938 -26.484 -0.247 1 94.88 110 ASP A C 1
ATOM 899 O O . ASP A 1 110 ? 3.15 -25.953 0.54 1 94.88 110 ASP A O 1
ATOM 903 N N . ALA A 1 111 ? 4.66 -25.828 -1.128 1 98.19 111 ALA A N 1
ATOM 904 C CA . ALA A 1 111 ? 4.52 -24.375 -1.255 1 98.19 111 ALA A CA 1
ATOM 905 C C . ALA A 1 111 ? 3.502 -24.016 -2.334 1 98.19 111 ALA A C 1
ATOM 907 O O . ALA A 1 111 ? 3.154 -24.844 -3.172 1 98.19 111 ALA A O 1
ATOM 908 N N . VAL A 1 112 ? 2.908 -22.891 -2.189 1 98.56 112 VAL A N 1
ATOM 909 C CA . VAL A 1 112 ? 2.189 -22.281 -3.303 1 98.56 112 VAL A CA 1
ATOM 910 C C . VAL A 1 112 ? 3.115 -21.328 -4.051 1 98.56 112 VAL A C 1
ATOM 912 O O . VAL A 1 112 ? 3.859 -20.562 -3.436 1 98.56 112 VAL A O 1
ATOM 915 N N . LEU A 1 113 ? 3.078 -21.422 -5.379 1 98.69 113 LEU A N 1
ATOM 916 C CA . LEU A 1 113 ? 3.963 -20.625 -6.227 1 98.69 113 LEU A CA 1
ATOM 917 C C . LEU A 1 113 ? 3.213 -19.453 -6.844 1 98.69 113 LEU A C 1
ATOM 919 O O . LEU A 1 113 ? 2.182 -19.641 -7.496 1 98.69 113 LEU A O 1
ATOM 923 N N . ILE A 1 114 ? 3.725 -18.266 -6.574 1 98.5 114 ILE A N 1
ATOM 924 C CA . ILE A 1 114 ? 3.262 -17.094 -7.312 1 98.5 114 ILE A CA 1
ATOM 925 C C . ILE A 1 114 ? 3.959 -17.031 -8.672 1 98.5 114 ILE A C 1
ATOM 927 O O . ILE A 1 114 ? 5.176 -16.859 -8.742 1 98.5 114 ILE A O 1
ATOM 931 N N . SER A 1 115 ? 3.186 -17.172 -9.719 1 96.69 115 SER A N 1
ATOM 932 C CA . SER A 1 115 ? 3.744 -17.141 -11.07 1 96.69 115 SER A CA 1
ATOM 933 C C . SER A 1 115 ? 3.883 -15.719 -11.586 1 96.69 115 SER A C 1
ATOM 935 O O . SER A 1 115 ? 4.848 -15.398 -12.281 1 96.69 115 SER A O 1
ATOM 937 N N . CYS A 1 116 ? 2.891 -14.898 -11.258 1 95.25 116 CYS A N 1
ATOM 938 C CA . CYS A 1 116 ? 2.857 -13.516 -11.719 1 95.25 116 CYS A CA 1
ATOM 939 C C . CYS A 1 116 ? 2.344 -12.586 -10.617 1 95.25 116 CYS A C 1
ATOM 941 O O . CYS A 1 116 ? 1.404 -12.938 -9.898 1 95.25 116 CYS A O 1
ATOM 943 N N . LEU A 1 117 ? 2.99 -11.469 -10.508 1 96.31 117 LEU A N 1
ATOM 944 C CA . LEU A 1 117 ? 2.537 -10.383 -9.648 1 96.31 117 LEU A CA 1
ATOM 945 C C . LEU A 1 117 ? 3.133 -9.055 -10.102 1 96.31 117 LEU A C 1
ATOM 947 O O . LEU A 1 117 ? 4.344 -8.844 -10 1 96.31 117 LEU A O 1
ATOM 951 N N . PHE A 1 118 ? 2.146 -8.148 -10.602 1 93.56 118 PHE A N 1
ATOM 952 C CA . PHE A 1 118 ? 2.688 -6.891 -11.094 1 93.56 118 PHE A CA 1
ATOM 953 C C . PHE A 1 118 ? 1.655 -5.777 -10.977 1 93.56 118 PHE A C 1
ATOM 955 O O . PHE A 1 118 ? 0.458 -6.043 -10.852 1 93.56 118 PHE A O 1
ATOM 962 N N . ILE A 1 119 ? 2.146 -4.586 -10.961 1 94.94 119 ILE A N 1
ATOM 963 C CA . ILE A 1 119 ? 1.394 -3.355 -11.18 1 94.94 119 ILE A CA 1
ATOM 964 C C . ILE A 1 119 ? 1.681 -2.814 -12.578 1 94.94 119 ILE A C 1
ATOM 966 O O . ILE A 1 119 ? 2.816 -2.443 -12.891 1 94.94 119 ILE A O 1
ATOM 970 N N . ALA A 1 120 ? 0.688 -2.697 -13.398 1 92.19 120 ALA A N 1
ATOM 971 C CA . ALA A 1 120 ? 0.832 -2.615 -14.852 1 92.19 120 ALA A CA 1
ATOM 972 C C . ALA A 1 120 ? 1.406 -1.266 -15.266 1 92.19 120 ALA A C 1
ATOM 974 O O . ALA A 1 120 ? 2.26 -1.195 -16.156 1 92.19 120 ALA A O 1
ATOM 975 N N . HIS A 1 121 ? 0.957 -0.204 -14.617 1 91 121 HIS A N 1
ATOM 976 C CA . HIS A 1 121 ? 1.309 1.138 -15.07 1 91 121 HIS A CA 1
ATOM 977 C C . HIS A 1 121 ? 2.27 1.812 -14.094 1 91 121 HIS A C 1
ATOM 979 O O . HIS A 1 121 ? 2.061 1.77 -12.883 1 91 121 HIS A O 1
ATOM 985 N N . LYS A 1 122 ? 3.225 2.482 -14.617 1 90.06 122 LYS A N 1
ATOM 986 C CA . LYS A 1 122 ? 4.289 3.092 -13.82 1 90.06 122 LYS A CA 1
ATOM 987 C C . LYS A 1 122 ? 3.725 4.109 -12.836 1 90.06 122 LYS A C 1
ATOM 989 O O . LYS A 1 122 ? 4.246 4.266 -11.727 1 90.06 122 LYS A O 1
ATOM 994 N N . GLU A 1 123 ? 2.717 4.766 -13.242 1 89.62 123 GLU A N 1
ATOM 995 C CA . GLU A 1 123 ? 2.16 5.824 -12.406 1 89.62 123 GLU A CA 1
ATOM 996 C C . GLU A 1 123 ? 1.604 5.262 -11.102 1 89.62 123 GLU A C 1
ATOM 998 O O . GLU A 1 123 ? 1.41 5.996 -10.133 1 89.62 123 GLU A O 1
ATOM 1003 N N . TYR A 1 124 ? 1.372 3.943 -11.047 1 93.12 124 TYR A N 1
ATOM 1004 C CA . TYR A 1 124 ? 0.817 3.318 -9.852 1 93.12 124 TYR A CA 1
ATOM 1005 C C . TYR A 1 124 ? 1.903 2.607 -9.055 1 93.12 124 TYR A C 1
ATOM 1007 O O . TYR A 1 124 ? 1.638 2.062 -7.977 1 93.12 124 TYR A O 1
ATOM 1015 N N . ARG A 1 125 ? 3.07 2.648 -9.492 1 92.69 125 ARG A N 1
ATOM 1016 C CA . ARG A 1 125 ? 4.145 1.922 -8.828 1 92.69 125 ARG A CA 1
ATOM 1017 C C . ARG A 1 125 ? 4.82 2.787 -7.766 1 92.69 125 ARG A C 1
ATOM 1019 O O . ARG A 1 125 ? 4.715 4.016 -7.801 1 92.69 125 ARG A O 1
ATOM 1026 N N . GLY A 1 126 ? 5.363 2.043 -6.797 1 89.94 126 GLY A N 1
ATOM 1027 C CA . GLY A 1 126 ? 6.051 2.766 -5.738 1 89.94 126 GLY A CA 1
ATOM 1028 C C . GLY A 1 126 ? 5.102 3.41 -4.742 1 89.94 126 GLY A C 1
ATOM 1029 O O . GLY A 1 126 ? 5.496 4.309 -3.996 1 89.94 126 GLY A O 1
ATOM 1030 N N . LYS A 1 127 ? 3.873 2.975 -4.754 1 91.88 127 LYS A N 1
ATOM 1031 C CA . LYS A 1 127 ? 2.857 3.605 -3.912 1 91.88 127 LYS A CA 1
ATOM 1032 C C . LYS A 1 127 ? 2.326 2.629 -2.867 1 91.88 127 LYS A C 1
ATOM 1034 O O . LYS A 1 127 ? 1.351 2.924 -2.174 1 91.88 127 LYS A O 1
ATOM 1039 N N . GLY A 1 128 ? 2.924 1.482 -2.836 1 94.38 128 GLY A N 1
ATOM 1040 C CA . GLY A 1 128 ? 2.508 0.508 -1.839 1 94.38 128 GLY A CA 1
ATOM 1041 C C . GLY A 1 128 ? 1.509 -0.501 -2.371 1 94.38 128 GLY A C 1
ATOM 1042 O O . GLY A 1 128 ? 1.147 -1.452 -1.674 1 94.38 128 GLY A O 1
ATOM 1043 N N . LEU A 1 129 ? 1.091 -0.355 -3.588 1 97 129 LEU A N 1
ATOM 1044 C CA . LEU A 1 129 ? 0.055 -1.211 -4.156 1 97 129 LEU A CA 1
ATOM 1045 C C . LEU A 1 129 ? 0.572 -2.631 -4.355 1 97 129 LEU A C 1
ATOM 1047 O O . LEU A 1 129 ? -0.167 -3.6 -4.156 1 97 129 LEU A O 1
ATOM 1051 N N . GLY A 1 130 ? 1.83 -2.768 -4.77 1 96.62 130 GLY A N 1
ATOM 1052 C CA . GLY A 1 130 ? 2.404 -4.094 -4.918 1 96.62 130 GLY A CA 1
ATOM 1053 C C . GLY A 1 130 ? 2.434 -4.879 -3.619 1 96.62 130 GLY A C 1
ATOM 1054 O O . GLY A 1 130 ? 2.059 -6.055 -3.592 1 96.62 130 GLY A O 1
ATOM 1055 N N . SER A 1 131 ? 2.871 -4.18 -2.596 1 96.44 131 SER A N 1
ATOM 1056 C CA . SER A 1 131 ? 2.891 -4.809 -1.28 1 96.44 131 SER A CA 1
ATOM 1057 C C . SER A 1 131 ? 1.486 -5.211 -0.839 1 96.44 131 SER A C 1
ATOM 1059 O O . SER A 1 131 ? 1.289 -6.297 -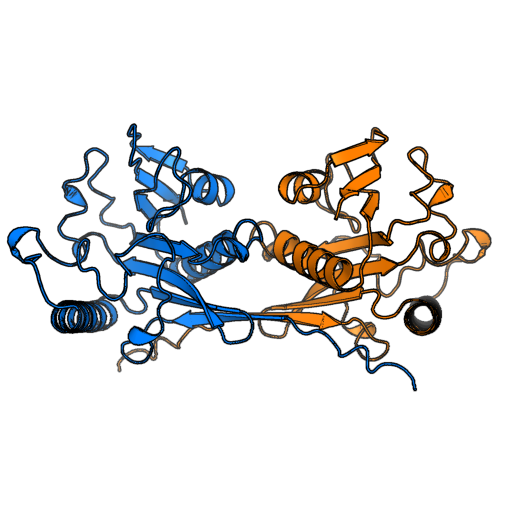0.293 1 96.44 131 SER A O 1
ATOM 1061 N N . LEU A 1 132 ? 0.56 -4.309 -1.068 1 96.62 132 LEU A N 1
ATOM 1062 C CA . LEU A 1 132 ? -0.821 -4.578 -0.682 1 96.62 132 LEU A CA 1
ATOM 1063 C C . LEU A 1 132 ? -1.363 -5.797 -1.42 1 96.62 132 LEU A C 1
ATOM 1065 O O . LEU A 1 132 ? -2.008 -6.66 -0.816 1 96.62 132 LEU A O 1
ATOM 1069 N N . LEU A 1 133 ? -1.082 -5.883 -2.664 1 97.62 133 LEU A N 1
ATOM 1070 C CA . LEU A 1 133 ? -1.501 -7.023 -3.477 1 97.62 133 LEU A CA 1
ATOM 1071 C C . LEU A 1 133 ? -0.866 -8.312 -2.971 1 97.62 133 LEU A C 1
ATOM 1073 O O . LEU A 1 133 ? -1.56 -9.312 -2.764 1 97.62 133 LEU A O 1
ATOM 1077 N N . LEU A 1 134 ? 0.403 -8.305 -2.73 1 97.69 134 LEU A N 1
ATOM 1078 C CA . LEU A 1 134 ? 1.135 -9.469 -2.236 1 97.69 134 LEU A CA 1
ATOM 1079 C C . LEU A 1 134 ? 0.6 -9.914 -0.88 1 97.69 134 LEU A C 1
ATOM 1081 O O . LEU A 1 134 ? 0.366 -11.102 -0.659 1 97.69 134 LEU A O 1
ATOM 1085 N N . GLN A 1 135 ? 0.343 -9 -0.057 1 95.06 135 GLN A N 1
ATOM 1086 C CA . GLN A 1 135 ? -0.113 -9.328 1.289 1 95.06 135 GLN A CA 1
ATOM 1087 C C . GLN A 1 135 ? -1.522 -9.914 1.266 1 95.06 135 GLN A C 1
ATOM 1089 O O . GLN A 1 135 ? -1.854 -10.781 2.076 1 95.06 135 GLN A O 1
ATOM 1094 N N . SER A 1 136 ? -2.332 -9.414 0.406 1 95.19 136 SER A N 1
ATOM 1095 C CA . SER A 1 136 ? -3.666 -9.984 0.265 1 95.19 136 SER A CA 1
ATOM 1096 C C . SER A 1 136 ? -3.598 -11.469 -0.086 1 95.19 136 SER A C 1
ATOM 1098 O O . SER A 1 136 ? -4.414 -12.266 0.388 1 95.19 136 SER A O 1
ATOM 1100 N N . ILE A 1 137 ? -2.631 -11.836 -0.862 1 96.62 137 ILE A N 1
ATOM 1101 C CA . ILE A 1 137 ? -2.428 -13.219 -1.265 1 96.62 137 ILE A CA 1
ATOM 1102 C C . ILE A 1 137 ? -1.891 -14.031 -0.085 1 96.62 137 ILE A C 1
ATOM 1104 O O . ILE A 1 137 ? -2.41 -15.102 0.229 1 96.62 137 ILE A O 1
ATOM 1108 N N . VAL A 1 138 ? -0.916 -13.5 0.561 1 96.5 138 VAL A N 1
ATOM 1109 C CA . VAL A 1 138 ? -0.258 -14.188 1.668 1 96.5 138 VAL A CA 1
ATOM 1110 C C . VAL A 1 138 ? -1.264 -14.445 2.789 1 96.5 138 VAL A C 1
ATOM 1112 O O . VAL A 1 138 ? -1.321 -15.547 3.338 1 96.5 138 VAL A O 1
ATOM 1115 N N . GLU A 1 139 ? -2.031 -13.477 3.072 1 92.81 139 GLU A N 1
ATOM 1116 C CA . GLU A 1 139 ? -3.025 -13.617 4.133 1 92.81 139 GLU A CA 1
ATOM 1117 C C . GLU A 1 139 ? -4.07 -14.672 3.77 1 92.81 139 GLU A C 1
ATOM 1119 O O . GLU A 1 139 ? -4.457 -15.484 4.613 1 92.81 139 GLU A O 1
ATOM 1124 N N . ASP A 1 140 ? -4.516 -14.625 2.586 1 93.88 140 ASP A N 1
ATOM 1125 C CA . ASP A 1 140 ? -5.473 -15.625 2.117 1 93.88 140 ASP A CA 1
ATOM 1126 C C . ASP A 1 140 ? -4.902 -17.031 2.236 1 93.88 140 ASP A C 1
ATOM 1128 O O . ASP A 1 140 ? -5.551 -17.922 2.777 1 93.88 140 ASP A O 1
ATOM 1132 N N . LEU A 1 141 ? -3.705 -17.172 1.785 1 96.38 141 LEU A N 1
ATOM 1133 C CA . LEU A 1 141 ? -3.078 -18.484 1.778 1 96.38 141 LEU A CA 1
ATOM 1134 C C . LEU A 1 141 ? -2.803 -18.969 3.199 1 96.38 141 LEU A C 1
ATOM 1136 O O . LEU A 1 141 ? -2.953 -20.156 3.5 1 96.38 141 LEU A O 1
ATOM 1140 N N . LYS A 1 142 ? -2.393 -18.062 3.998 1 94.75 142 LYS A N 1
ATOM 1141 C CA . LYS A 1 142 ? -2.215 -18.391 5.41 1 94.75 142 LYS A CA 1
ATOM 1142 C C . LYS A 1 142 ? -3.508 -18.938 6.012 1 94.75 142 LYS A C 1
ATOM 1144 O O . LYS A 1 142 ? -3.496 -19.938 6.719 1 94.75 142 LYS A O 1
ATOM 1149 N N . GLY A 1 143 ? -4.578 -18.297 5.738 1 93.75 143 GLY A N 1
ATOM 1150 C CA . GLY A 1 143 ? -5.879 -18.734 6.223 1 93.75 143 GLY A CA 1
ATOM 1151 C C . GLY A 1 143 ? -6.27 -20.109 5.742 1 93.75 143 GLY A C 1
ATOM 1152 O O . GLY A 1 143 ? -7.047 -20.812 6.402 1 93.75 143 GLY A O 1
ATOM 1153 N N . ARG A 1 144 ? -5.688 -20.531 4.609 1 94.81 144 ARG A N 1
ATOM 1154 C CA . ARG A 1 144 ? -5.992 -21.828 4.012 1 94.81 144 ARG A CA 1
ATOM 1155 C C . ARG A 1 144 ? -5.051 -22.906 4.539 1 94.81 144 ARG A C 1
ATOM 1157 O O . ARG A 1 144 ? -5.125 -24.062 4.121 1 94.81 144 ARG A O 1
ATOM 1164 N N . GLY A 1 145 ? -4.109 -22.516 5.371 1 95.69 145 GLY A N 1
ATOM 1165 C CA . GLY A 1 145 ? -3.217 -23.484 5.988 1 95.69 145 GLY A CA 1
ATOM 1166 C C . GLY A 1 145 ? -1.986 -23.781 5.148 1 95.69 145 GLY A C 1
ATOM 1167 O O . GLY A 1 145 ? -1.278 -24.75 5.398 1 95.69 145 GLY A O 1
ATOM 1168 N N . VAL A 1 146 ? -1.796 -22.984 4.113 1 96.56 146 VAL A N 1
ATOM 1169 C CA . VAL A 1 146 ? -0.586 -23.125 3.309 1 96.56 146 VAL A CA 1
ATOM 1170 C C . VAL A 1 146 ? 0.642 -22.844 4.172 1 96.56 146 VAL A C 1
ATOM 1172 O O . VAL A 1 146 ? 0.631 -21.922 4.996 1 96.56 146 VAL A O 1
ATOM 1175 N N . LYS A 1 147 ? 1.707 -23.562 3.9 1 96.38 147 LYS A N 1
ATOM 1176 C CA . LYS A 1 147 ? 2.861 -23.484 4.789 1 96.38 147 LYS A CA 1
ATOM 1177 C C . LYS A 1 147 ? 3.889 -22.484 4.273 1 96.38 147 LYS A C 1
ATOM 1179 O O . LYS A 1 147 ? 4.621 -21.875 5.055 1 96.38 147 LYS A O 1
ATOM 1184 N N . ALA A 1 148 ? 3.945 -22.422 2.941 1 98.62 148 ALA A N 1
ATOM 1185 C CA . ALA A 1 148 ? 4.938 -21.531 2.365 1 98.62 148 ALA A CA 1
ATOM 1186 C C . ALA A 1 148 ? 4.469 -20.984 1.018 1 98.62 148 ALA A C 1
ATOM 1188 O O . ALA A 1 148 ? 3.701 -21.641 0.311 1 98.62 148 ALA A O 1
ATOM 1189 N N . VAL A 1 149 ? 4.906 -19.812 0.746 1 98.75 149 VAL A N 1
ATOM 1190 C CA . VAL A 1 149 ? 4.707 -19.188 -0.556 1 98.75 149 VAL A CA 1
ATOM 1191 C C . VAL A 1 149 ? 6.059 -18.953 -1.229 1 98.75 149 VAL A C 1
ATOM 1193 O O . VAL A 1 149 ? 7.004 -18.5 -0.589 1 98.75 149 VAL A O 1
ATOM 1196 N N . GLU A 1 150 ? 6.133 -19.328 -2.436 1 98.81 150 GLU A N 1
ATOM 1197 C CA . GLU A 1 150 ? 7.371 -19.156 -3.189 1 98.81 150 GLU A CA 1
ATOM 1198 C C . GLU A 1 150 ? 7.117 -18.438 -4.508 1 98.81 150 GLU A C 1
ATOM 1200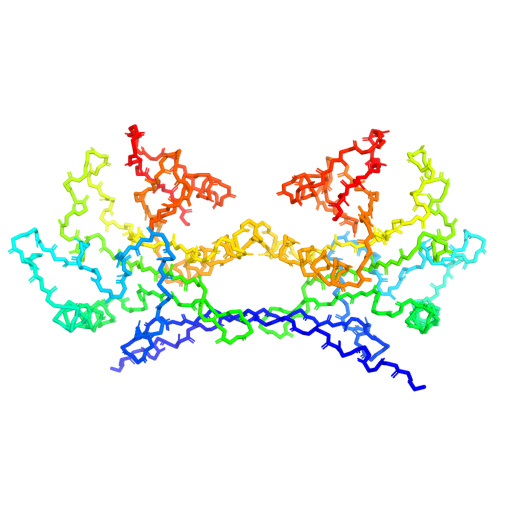 O O . GLU A 1 150 ? 5.98 -18.375 -4.988 1 98.81 150 GLU A O 1
ATOM 1205 N N . THR A 1 151 ? 8.141 -17.844 -5.062 1 98.69 151 THR A N 1
ATOM 1206 C CA . THR A 1 151 ? 8.086 -17.203 -6.367 1 98.69 151 THR A CA 1
ATOM 1207 C C . THR A 1 151 ? 9.477 -17.094 -6.98 1 98.69 151 THR A C 1
ATOM 1209 O O . THR A 1 151 ? 10.477 -17.016 -6.262 1 98.69 151 THR A O 1
ATOM 1212 N N . PHE A 1 152 ? 9.523 -17.188 -8.289 1 98 152 PHE A N 1
ATOM 1213 C CA . PHE A 1 152 ? 10.727 -16.797 -9.008 1 98 152 PHE A CA 1
ATOM 1214 C C . PHE A 1 152 ? 10.711 -15.297 -9.289 1 98 152 PHE A C 1
ATOM 1216 O O . PHE A 1 152 ? 10.125 -14.844 -10.281 1 98 152 PHE A O 1
ATOM 1223 N N . ALA A 1 153 ? 11.375 -14.539 -8.422 1 97.56 153 ALA A N 1
ATOM 1224 C CA . ALA A 1 153 ? 11.43 -13.094 -8.602 1 97.56 153 ALA A CA 1
ATOM 1225 C C . ALA A 1 153 ? 12.5 -12.703 -9.617 1 97.56 153 ALA A C 1
ATOM 1227 O O . ALA A 1 153 ? 13.109 -13.57 -10.25 1 97.56 153 ALA A O 1
ATOM 1228 N N . ARG A 1 154 ? 12.562 -11.406 -9.906 1 96 154 ARG A N 1
ATOM 1229 C CA . ARG A 1 154 ? 13.57 -10.93 -10.852 1 96 154 ARG A CA 1
ATOM 1230 C C . ARG A 1 154 ? 14.523 -9.938 -10.188 1 96 154 ARG A C 1
ATOM 1232 O O . ARG A 1 154 ? 14.086 -9.016 -9.492 1 96 154 ARG A O 1
ATOM 1239 N N . LYS A 1 155 ? 15.742 -10.133 -10.445 1 95.56 155 LYS A N 1
ATOM 1240 C CA . LYS A 1 155 ? 16.766 -9.195 -9.977 1 95.56 155 LYS A CA 1
ATOM 1241 C C . LYS A 1 155 ? 16.953 -8.055 -10.969 1 95.56 155 LYS A C 1
ATOM 1243 O O . LYS A 1 155 ? 16.938 -8.273 -12.18 1 95.56 155 LYS A O 1
ATOM 1248 N N . ASN A 1 156 ? 17.141 -6.879 -10.445 1 90.69 156 ASN A N 1
ATOM 1249 C CA . ASN A 1 156 ? 17.578 -5.707 -11.195 1 90.69 156 ASN A CA 1
ATOM 1250 C C . ASN A 1 156 ? 16.609 -5.371 -12.328 1 90.69 156 ASN A C 1
ATOM 1252 O O . ASN A 1 156 ? 17.031 -4.945 -13.406 1 90.69 156 ASN A O 1
ATOM 1256 N N . ASN A 1 157 ? 15.43 -5.73 -12.242 1 87.94 157 ASN A N 1
ATOM 1257 C CA . ASN A 1 157 ? 14.375 -5.434 -13.203 1 87.94 157 ASN A CA 1
ATOM 1258 C C . ASN A 1 157 ? 13.039 -5.184 -12.508 1 87.94 157 ASN A C 1
ATOM 1260 O O . ASN A 1 157 ? 12.312 -6.125 -12.188 1 87.94 157 ASN A O 1
ATOM 1264 N N . THR A 1 158 ? 12.742 -3.945 -12.406 1 84.62 158 THR A N 1
ATOM 1265 C CA . THR A 1 158 ? 11.516 -3.592 -11.703 1 84.62 158 THR A CA 1
ATOM 1266 C C . THR A 1 158 ? 10.312 -3.689 -12.641 1 84.62 158 THR A C 1
ATOM 1268 O O . THR A 1 158 ? 9.164 -3.682 -12.188 1 84.62 158 THR A O 1
ATOM 1271 N N . ASN A 1 159 ? 10.617 -3.768 -13.859 1 87.38 159 ASN A N 1
ATOM 1272 C CA . ASN A 1 159 ? 9.562 -3.859 -14.875 1 87.38 159 ASN A CA 1
ATOM 1273 C C . ASN A 1 159 ? 9.43 -5.281 -15.414 1 87.38 159 ASN A C 1
ATOM 1275 O O . ASN A 1 159 ? 9.891 -5.574 -16.516 1 87.38 159 ASN A O 1
ATOM 1279 N N . ASN A 1 160 ? 8.789 -6.113 -14.672 1 88.25 160 ASN A N 1
ATOM 1280 C CA . ASN A 1 160 ? 8.625 -7.52 -15.039 1 88.25 160 ASN A CA 1
ATOM 1281 C C . ASN A 1 160 ? 7.312 -8.086 -14.508 1 88.25 160 ASN A C 1
ATOM 1283 O O . ASN A 1 160 ? 6.707 -7.516 -13.594 1 88.25 160 ASN A O 1
ATOM 1287 N N . PRO A 1 161 ? 6.887 -9.234 -15 1 89.44 161 PRO A N 1
ATOM 1288 C CA . PRO A 1 161 ? 5.578 -9.773 -14.625 1 89.44 161 PRO A CA 1
ATOM 1289 C C . PRO A 1 161 ? 5.613 -10.562 -13.32 1 89.44 161 PRO A C 1
ATOM 1291 O O . PRO A 1 161 ? 4.562 -10.859 -12.742 1 89.44 161 PRO A O 1
ATOM 1294 N N . SER A 1 162 ? 6.773 -10.961 -12.844 1 90.62 162 SER A N 1
ATOM 1295 C CA . SER A 1 162 ? 6.867 -11.805 -11.656 1 90.62 162 SER A CA 1
ATOM 1296 C C . SER A 1 162 ? 7.129 -10.977 -10.406 1 90.62 162 SER A C 1
ATOM 1298 O O . SER A 1 162 ? 6.977 -11.461 -9.281 1 90.62 162 SER A O 1
ATOM 1300 N N . GLY A 1 163 ? 7.52 -9.727 -10.578 1 93.19 163 GLY A N 1
ATOM 1301 C CA . GLY A 1 163 ? 7.852 -8.852 -9.469 1 93.19 163 GLY A CA 1
ATOM 1302 C C . GLY A 1 163 ? 9.336 -8.82 -9.156 1 93.19 163 GLY A C 1
ATOM 1303 O O . GLY A 1 163 ? 10.031 -9.82 -9.328 1 93.19 163 GLY A O 1
ATOM 1304 N N . PRO A 1 164 ? 9.805 -7.699 -8.727 1 96.12 164 PRO A N 1
ATOM 1305 C CA . PRO A 1 164 ? 11.219 -7.555 -8.375 1 96.12 164 PRO A CA 1
ATOM 1306 C C . PRO A 1 164 ? 11.562 -8.164 -7.023 1 96.12 164 PRO A C 1
ATOM 1308 O O . PRO A 1 164 ? 10.703 -8.234 -6.137 1 96.12 164 PRO A O 1
ATOM 1311 N N . VAL A 1 165 ? 12.805 -8.57 -6.863 1 97.56 165 VAL A N 1
ATOM 1312 C CA . VAL A 1 165 ? 13.312 -9.164 -5.629 1 97.56 165 VAL A CA 1
ATOM 1313 C C . VAL A 1 165 ? 13.062 -8.219 -4.457 1 97.56 165 VAL A C 1
ATOM 1315 O O . VAL A 1 165 ? 12.695 -8.656 -3.365 1 97.56 165 VAL A O 1
ATOM 1318 N N . GLU A 1 166 ? 13.211 -6.938 -4.641 1 95.06 166 GLU A N 1
ATOM 1319 C CA . GLU A 1 166 ? 13.086 -5.926 -3.596 1 95.06 166 GLU A CA 1
AT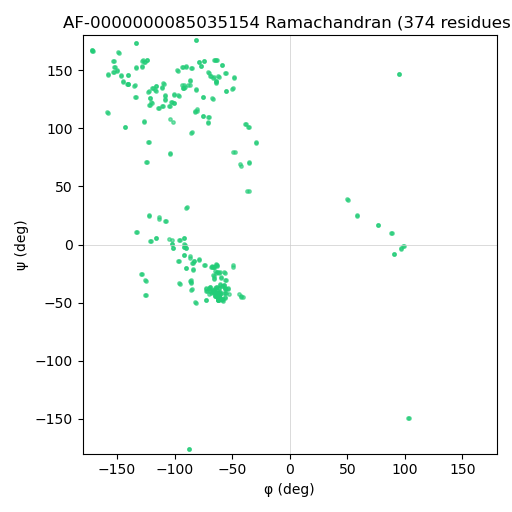OM 1320 C C . GLU A 1 166 ? 11.68 -5.922 -3.004 1 95.06 166 GLU A C 1
ATOM 1322 O O . GLU A 1 166 ? 11.508 -5.695 -1.804 1 95.06 166 GLU A O 1
ATOM 1327 N N . LEU A 1 167 ? 10.703 -6.133 -3.822 1 95.88 167 LEU A N 1
ATOM 1328 C CA . LEU A 1 167 ? 9.32 -6.207 -3.346 1 95.88 167 LEU A CA 1
ATOM 1329 C C . LEU A 1 167 ? 9.156 -7.348 -2.348 1 95.88 167 LEU A C 1
ATOM 1331 O O . LEU A 1 167 ? 8.586 -7.156 -1.272 1 95.88 167 LEU A O 1
ATOM 1335 N N . TYR A 1 168 ? 9.664 -8.477 -2.695 1 97.94 168 TYR A N 1
ATOM 1336 C CA . TYR A 1 168 ? 9.477 -9.672 -1.878 1 97.94 168 TYR A CA 1
ATOM 1337 C C . TYR A 1 168 ? 10.305 -9.594 -0.6 1 97.94 168 TYR A C 1
ATOM 1339 O O . TYR A 1 168 ? 9.828 -9.977 0.475 1 97.94 168 TYR A O 1
ATOM 1347 N N . LEU A 1 169 ? 11.531 -9.039 -0.721 1 96.62 169 LEU A N 1
ATOM 1348 C CA . LEU A 1 169 ? 12.359 -8.859 0.465 1 96.62 169 LEU A CA 1
ATOM 1349 C C . LEU A 1 169 ? 11.672 -7.949 1.478 1 96.62 169 LEU A C 1
ATOM 1351 O O . LEU A 1 169 ? 11.625 -8.258 2.67 1 96.62 169 LEU A O 1
ATOM 1355 N N . LYS A 1 170 ? 11.125 -6.949 0.997 1 92.44 170 LYS A N 1
ATOM 1356 C CA . LYS A 1 170 ? 10.469 -5.977 1.869 1 92.44 170 LYS A CA 1
ATOM 1357 C C . LYS A 1 170 ? 9.227 -6.57 2.523 1 92.44 170 LYS A C 1
ATOM 1359 O O . LYS A 1 170 ? 8.742 -6.051 3.533 1 92.44 170 LYS A O 1
ATOM 1364 N N . ASN A 1 171 ? 8.742 -7.602 1.966 1 95.62 171 ASN A N 1
ATOM 1365 C CA . ASN A 1 171 ? 7.527 -8.219 2.484 1 95.62 171 ASN A CA 1
ATOM 1366 C C . ASN A 1 171 ? 7.82 -9.555 3.17 1 95.62 171 ASN A C 1
ATOM 1368 O O . ASN A 1 171 ? 6.953 -10.422 3.244 1 95.62 171 ASN A O 1
ATOM 1372 N N . GLY A 1 172 ? 9.008 -9.789 3.562 1 96.38 172 GLY A N 1
ATOM 1373 C CA . GLY A 1 172 ? 9.32 -10.859 4.484 1 96.38 172 GLY A CA 1
ATOM 1374 C C . GLY A 1 172 ? 9.836 -12.109 3.791 1 96.38 172 GLY A C 1
ATOM 1375 O O . GLY A 1 172 ? 10.203 -13.086 4.449 1 96.38 172 GLY A O 1
ATOM 1376 N N . PHE A 1 173 ? 9.906 -12.078 2.484 1 98.5 173 PHE A N 1
ATOM 1377 C CA . PHE A 1 173 ? 10.484 -13.211 1.769 1 98.5 173 PHE A CA 1
ATOM 1378 C C . PHE A 1 173 ? 12 -13.219 1.912 1 98.5 173 PHE A C 1
ATOM 1380 O O . PHE A 1 173 ? 12.617 -12.18 2.156 1 98.5 173 PHE A O 1
ATOM 1387 N N . MET A 1 174 ? 12.516 -14.43 1.71 1 98.44 174 MET A N 1
ATOM 1388 C CA . MET A 1 174 ? 13.969 -14.602 1.678 1 98.44 174 MET A CA 1
ATOM 1389 C C . MET A 1 174 ? 14.406 -15.305 0.396 1 98.44 174 MET A C 1
ATOM 1391 O O . MET A 1 174 ? 13.609 -16 -0.233 1 98.44 174 MET A O 1
ATOM 1395 N N . ILE A 1 175 ? 15.648 -15.078 0.059 1 98.5 175 ILE A N 1
ATOM 1396 C CA . ILE A 1 175 ? 16.203 -15.859 -1.041 1 98.5 175 ILE A CA 1
ATOM 1397 C C . ILE A 1 175 ? 16.391 -17.312 -0.594 1 98.5 175 ILE A C 1
ATOM 1399 O O . ILE A 1 175 ? 17.219 -17.578 0.279 1 98.5 175 ILE A O 1
ATOM 1403 N N . PHE A 1 176 ? 15.617 -18.203 -1.107 1 98.56 176 PHE A N 1
ATOM 1404 C CA . PHE A 1 176 ? 15.695 -19.625 -0.771 1 98.56 176 PHE A CA 1
ATOM 1405 C C . PHE A 1 176 ? 16.797 -20.312 -1.573 1 98.56 176 PHE A C 1
ATOM 1407 O O . PHE A 1 176 ? 17.625 -21.031 -1.013 1 98.56 176 PHE A O 1
ATOM 1414 N N . ARG A 1 177 ? 16.781 -20.094 -2.861 1 98.44 177 ARG A N 1
ATOM 1415 C CA . ARG A 1 177 ? 17.844 -20.469 -3.783 1 98.44 177 ARG A CA 1
ATOM 1416 C C . ARG A 1 177 ? 18.172 -19.328 -4.734 1 98.44 177 ARG A C 1
ATOM 1418 O O . ARG A 1 177 ? 17.297 -18.828 -5.438 1 98.44 177 ARG A O 1
ATOM 1425 N N . ASP A 1 178 ? 19.469 -18.969 -4.797 1 97.5 178 ASP A N 1
ATOM 1426 C CA . ASP A 1 178 ? 19.891 -17.766 -5.523 1 97.5 178 ASP A CA 1
ATOM 1427 C C . ASP A 1 178 ? 20.094 -18.062 -7.004 1 97.5 178 ASP A C 1
ATOM 1429 O O . ASP A 1 178 ? 20.359 -19.219 -7.379 1 97.5 178 ASP A O 1
ATOM 1433 N N . ASP A 1 179 ? 19.922 -17.109 -7.797 1 97.62 179 ASP A N 1
ATOM 1434 C CA . ASP A 1 179 ? 20.172 -17.062 -9.234 1 97.62 179 ASP A CA 1
ATOM 1435 C C . ASP A 1 179 ? 20.453 -15.625 -9.688 1 97.62 179 ASP A C 1
ATOM 1437 O O . ASP A 1 179 ? 19.906 -14.672 -9.133 1 97.62 179 ASP A O 1
ATOM 1441 N N . PRO A 1 180 ? 21.281 -15.477 -10.711 1 96.06 180 PRO A N 1
ATOM 1442 C CA . PRO A 1 180 ? 21.641 -14.125 -11.141 1 96.06 180 PRO A CA 1
ATOM 1443 C C . PRO A 1 180 ? 20.438 -13.344 -11.672 1 96.06 180 PRO A C 1
ATOM 1445 O O . PRO A 1 180 ? 20.438 -12.109 -11.609 1 96.06 180 PRO A O 1
ATOM 1448 N N . GLU A 1 181 ? 19.469 -14.039 -12.117 1 95.75 181 GLU A N 1
ATOM 1449 C CA . GLU A 1 181 ? 18.344 -13.336 -12.727 1 95.75 181 GLU A CA 1
ATOM 1450 C C . GLU A 1 181 ? 17.031 -13.711 -12.062 1 95.75 181 GLU A C 1
ATOM 1452 O O . GLU A 1 181 ? 16.219 -12.836 -11.734 1 95.75 181 GLU A O 1
ATOM 1457 N N . PHE A 1 182 ? 16.875 -15.07 -11.797 1 96.31 182 PHE A N 1
ATOM 1458 C CA . PHE A 1 182 ? 15.594 -15.57 -11.328 1 96.31 182 PHE A CA 1
ATOM 1459 C C . PHE A 1 182 ? 15.75 -16.328 -10.023 1 96.31 182 PHE A C 1
ATOM 1461 O O . PHE A 1 182 ? 15.492 -17.531 -9.961 1 96.31 182 PHE A O 1
ATOM 1468 N N . PRO A 1 183 ? 16.031 -15.656 -8.93 1 98.19 183 PRO A N 1
ATOM 1469 C CA . PRO A 1 183 ? 16.109 -16.375 -7.656 1 98.19 183 PRO A CA 1
ATOM 1470 C C . PRO A 1 183 ? 14.742 -16.891 -7.188 1 98.19 183 PRO A C 1
ATOM 1472 O O . PRO A 1 183 ? 13.719 -16.266 -7.461 1 98.19 183 PRO A O 1
ATOM 1475 N N . LEU A 1 184 ? 14.781 -18.047 -6.57 1 98.69 184 LEU A N 1
ATOM 1476 C CA . LEU A 1 184 ? 13.594 -18.562 -5.895 1 98.69 184 LEU A CA 1
ATOM 1477 C C . LEU A 1 184 ? 13.453 -17.938 -4.508 1 98.69 184 LEU A C 1
ATOM 1479 O O . LEU A 1 184 ? 14.305 -18.141 -3.639 1 98.69 184 LEU A O 1
ATOM 1483 N N . MET A 1 185 ? 12.422 -17.172 -4.328 1 98.75 185 MET A N 1
ATOM 1484 C CA . MET A 1 185 ? 12.125 -16.531 -3.051 1 98.75 185 MET A CA 1
ATOM 1485 C C . MET A 1 185 ? 11.102 -17.328 -2.26 1 98.75 185 MET A C 1
ATOM 1487 O O . MET A 1 185 ? 10.219 -17.969 -2.84 1 98.75 185 MET A O 1
ATOM 1491 N N . LYS A 1 186 ? 11.219 -17.25 -0.931 1 98.81 186 LYS A N 1
ATOM 1492 C CA . LYS A 1 186 ? 10.336 -18.062 -0.095 1 98.81 186 LYS A CA 1
ATOM 1493 C C . LYS A 1 186 ? 9.883 -17.281 1.139 1 98.81 186 LYS A C 1
ATOM 1495 O O . LYS A 1 186 ? 10.672 -16.547 1.745 1 98.81 186 LYS A O 1
ATOM 1500 N N . LEU A 1 187 ? 8.68 -17.391 1.477 1 98.69 187 LEU A N 1
ATOM 1501 C CA . LEU A 1 187 ? 8.086 -16.922 2.729 1 98.69 187 LEU A CA 1
ATOM 1502 C C . LEU A 1 187 ? 7.441 -18.078 3.482 1 98.69 187 LEU A C 1
ATOM 1504 O O . LEU A 1 187 ? 6.539 -18.734 2.963 1 98.69 187 LEU A O 1
ATOM 1508 N N . GLU A 1 188 ? 7.875 -18.344 4.652 1 98.12 188 GLU A N 1
ATOM 1509 C CA . GLU A 1 188 ? 7.215 -19.312 5.512 1 98.12 188 GLU A CA 1
ATOM 1510 C C . GLU A 1 188 ? 6.012 -18.703 6.219 1 98.12 188 GLU A C 1
ATOM 1512 O O . GLU A 1 188 ? 6.086 -17.578 6.727 1 98.12 188 GLU A O 1
ATOM 1517 N N . LEU A 1 189 ? 4.996 -19.438 6.164 1 95.94 189 LEU A N 1
ATOM 1518 C CA . LEU A 1 189 ? 3.779 -18.891 6.762 1 95.94 189 LEU A CA 1
ATOM 1519 C C . LEU A 1 189 ? 3.543 -19.5 8.141 1 95.94 189 LEU A C 1
ATOM 1521 O O . LEU A 1 189 ? 3.967 -20.625 8.414 1 95.94 189 LEU A O 1
ATOM 1525 N N . MET B 1 1 ? -20.344 -30.469 -2.211 1 22.16 1 MET B N 1
ATOM 1526 C CA . MET B 1 1 ? -20.766 -29.125 -1.828 1 22.16 1 MET B CA 1
ATOM 1527 C C . MET B 1 1 ? -19.641 -28.125 -2.006 1 22.16 1 MET B C 1
ATOM 1529 O O . MET B 1 1 ? -18.578 -28.266 -1.386 1 22.16 1 MET B O 1
ATOM 1533 N N . LEU B 1 2 ? -19.328 -27.688 -3.174 1 28.81 2 LEU B N 1
ATOM 1534 C CA . LEU B 1 2 ? -18.25 -26.875 -3.719 1 28.81 2 LEU B CA 1
ATOM 1535 C C . LEU B 1 2 ? -18.016 -25.625 -2.871 1 28.81 2 LEU B C 1
ATOM 1537 O O . LEU B 1 2 ? -18.938 -24.844 -2.656 1 28.81 2 LEU B O 1
ATOM 1541 N N . SER B 1 3 ? -17.328 -25.797 -1.797 1 32.09 3 SER B N 1
ATOM 1542 C CA . SER B 1 3 ? -17.109 -24.797 -0.753 1 32.09 3 SER B CA 1
ATOM 1543 C C . SER B 1 3 ? -16.984 -23.391 -1.344 1 32.09 3 SER B C 1
ATOM 1545 O O . SER B 1 3 ? -16.297 -23.203 -2.354 1 32.09 3 SER B O 1
ATOM 1547 N N . ARG B 1 4 ? -18.016 -22.641 -1.259 1 35.38 4 ARG B N 1
ATOM 1548 C CA . ARG B 1 4 ? -18.219 -21.266 -1.678 1 35.38 4 ARG B CA 1
ATOM 1549 C C . ARG B 1 4 ? -16.953 -20.438 -1.479 1 35.38 4 ARG B C 1
ATOM 1551 O O . ARG B 1 4 ? -16.656 -20.016 -0.363 1 35.38 4 ARG B O 1
ATOM 1558 N N . TYR B 1 5 ? -15.844 -21.047 -1.929 1 42.28 5 TYR B N 1
ATOM 1559 C CA . TYR B 1 5 ? -14.656 -20.203 -1.812 1 42.28 5 TYR B CA 1
ATOM 1560 C C . TYR B 1 5 ? -14.992 -18.734 -2.068 1 42.28 5 TYR B C 1
ATOM 1562 O O . TYR B 1 5 ? -15.352 -18.359 -3.189 1 42.28 5 TYR B O 1
ATOM 1570 N N . GLU B 1 6 ? -15.625 -18.234 -1.233 1 46.94 6 GLU B N 1
ATOM 1571 C CA . GLU B 1 6 ? -16.078 -16.844 -1.154 1 46.94 6 GLU B CA 1
ATOM 1572 C C . GLU B 1 6 ? -15.016 -15.883 -1.666 1 46.94 6 GLU B C 1
ATOM 1574 O O . GLU B 1 6 ? -13.836 -16 -1.311 1 46.94 6 GLU B O 1
ATOM 1579 N N . VAL B 1 7 ? -15.289 -15.406 -2.91 1 52.91 7 VAL B N 1
ATOM 1580 C CA . VAL B 1 7 ? -14.539 -14.289 -3.459 1 52.91 7 VAL B CA 1
ATOM 1581 C C . VAL B 1 7 ? -14.062 -13.375 -2.326 1 52.91 7 VAL B C 1
ATOM 1583 O O . VAL B 1 7 ? -14.875 -12.852 -1.566 1 52.91 7 VAL B O 1
ATOM 1586 N N . ARG B 1 8 ? -12.891 -13.688 -1.789 1 65.88 8 ARG B N 1
ATOM 1587 C CA . ARG B 1 8 ? -12.383 -12.805 -0.744 1 65.88 8 ARG B CA 1
ATOM 1588 C C . ARG B 1 8 ? -11.945 -11.461 -1.324 1 65.88 8 ARG B C 1
ATOM 1590 O O . ARG B 1 8 ? -11.242 -11.422 -2.336 1 65.88 8 ARG B O 1
ATOM 1597 N N . GLU B 1 9 ? -12.781 -10.461 -1.082 1 84.88 9 GLU B N 1
ATOM 1598 C CA . GLU B 1 9 ? -12.578 -9.094 -1.559 1 84.88 9 GLU 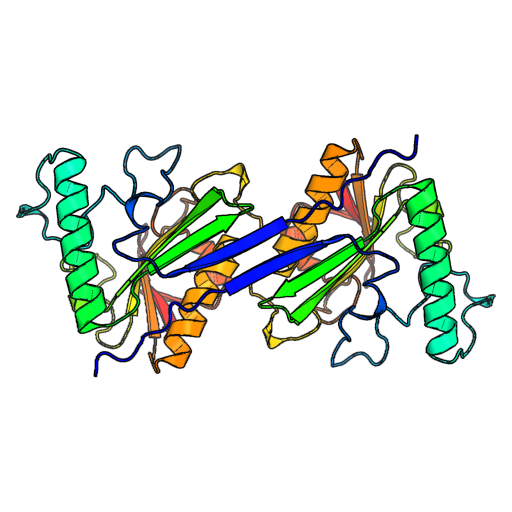B CA 1
ATOM 1599 C C . GLU B 1 9 ? -12.023 -8.203 -0.453 1 84.88 9 GLU B C 1
ATOM 1601 O O . GLU B 1 9 ? -12.406 -8.336 0.712 1 84.88 9 GLU B O 1
ATOM 1606 N N . MET B 1 10 ? -10.891 -7.66 -0.775 1 91.75 10 MET B N 1
ATOM 1607 C CA . MET B 1 10 ? -10.375 -6.609 0.097 1 91.75 10 MET B CA 1
ATOM 1608 C C . MET B 1 10 ? -10.648 -5.23 -0.492 1 91.75 10 MET B C 1
ATOM 1610 O O . MET B 1 10 ? -10.398 -4.996 -1.675 1 91.75 10 MET B O 1
ATOM 1614 N N . ILE B 1 11 ? -11.227 -4.363 0.323 1 95.25 11 ILE B N 1
ATOM 1615 C CA . ILE B 1 11 ? -11.516 -3.004 -0.121 1 95.25 11 ILE B CA 1
ATOM 1616 C C . ILE B 1 11 ? -10.781 -2.004 0.77 1 95.25 11 ILE B C 1
ATOM 1618 O O . ILE B 1 11 ? -10.93 -2.029 1.994 1 95.25 11 ILE B O 1
ATOM 1622 N N . VAL B 1 12 ? -9.969 -1.205 0.18 1 97.25 12 VAL B N 1
ATOM 1623 C CA . VAL B 1 12 ? -9.336 -0.076 0.855 1 97.25 12 VAL B CA 1
ATOM 1624 C C . VAL B 1 12 ? -9.945 1.231 0.356 1 97.25 12 VAL B C 1
ATOM 1626 O O . VAL B 1 12 ? -10 1.479 -0.851 1 97.25 12 VAL B O 1
ATOM 1629 N N . GLU B 1 13 ? -10.414 1.993 1.309 1 96.88 13 GLU B N 1
ATOM 1630 C CA . GLU B 1 13 ? -10.992 3.297 0.99 1 96.88 13 GLU B CA 1
ATOM 1631 C C . GLU B 1 13 ? -10.258 4.418 1.722 1 96.88 13 GLU B C 1
ATOM 1633 O O . GLU B 1 13 ? -10.031 4.336 2.932 1 96.88 13 GLU B O 1
ATOM 1638 N N . ILE B 1 14 ? -9.82 5.371 0.985 1 97.81 14 ILE B N 1
ATOM 1639 C CA . ILE B 1 14 ? -9.281 6.59 1.574 1 97.81 14 ILE B CA 1
ATOM 1640 C C . ILE B 1 14 ? -10.234 7.754 1.305 1 97.81 14 ILE B C 1
ATOM 1642 O O . ILE B 1 14 ? -10.5 8.094 0.149 1 97.81 14 ILE B O 1
ATOM 1646 N N . VAL B 1 15 ? -10.727 8.336 2.424 1 96.94 15 VAL B N 1
ATOM 1647 C CA . VAL B 1 15 ? -11.719 9.398 2.268 1 96.94 15 VAL B CA 1
ATOM 1648 C C . VAL B 1 15 ? -11.234 10.664 2.977 1 96.94 15 VAL B C 1
ATOM 1650 O O . VAL B 1 15 ? -10.375 10.594 3.857 1 96.94 15 VAL B O 1
ATOM 1653 N N . SER B 1 16 ? -11.781 11.773 2.57 1 96.19 16 SER B N 1
ATOM 1654 C CA . SER B 1 16 ? -11.469 13.039 3.211 1 96.19 16 SER B CA 1
ATOM 1655 C C . SER B 1 16 ? -11.93 13.062 4.664 1 96.19 16 SER B C 1
ATOM 1657 O O . SER B 1 16 ? -13.008 12.562 4.984 1 96.19 16 SER B O 1
ATOM 1659 N N . LEU B 1 17 ? -11.117 13.641 5.48 1 96.06 17 LEU B N 1
ATOM 1660 C CA . LEU B 1 17 ? -11.508 13.906 6.859 1 96.06 17 LEU B CA 1
ATOM 1661 C C . LEU B 1 17 ? -12.469 15.086 6.934 1 96.06 17 LEU B C 1
ATOM 1663 O O . LEU B 1 17 ? -12.188 16.156 6.391 1 96.06 17 LEU B O 1
ATOM 1667 N N . THR B 1 18 ? -13.555 14.852 7.555 1 94.12 18 THR B N 1
ATOM 1668 C CA . THR B 1 18 ? -14.562 15.883 7.75 1 94.12 18 THR B CA 1
ATOM 1669 C C . THR B 1 18 ? -15.047 15.898 9.195 1 94.12 18 THR B C 1
ATOM 1671 O O . THR B 1 18 ? -14.664 15.039 9.992 1 94.12 18 THR B O 1
ATOM 1674 N N . GLU B 1 19 ? -15.844 16.891 9.422 1 94 19 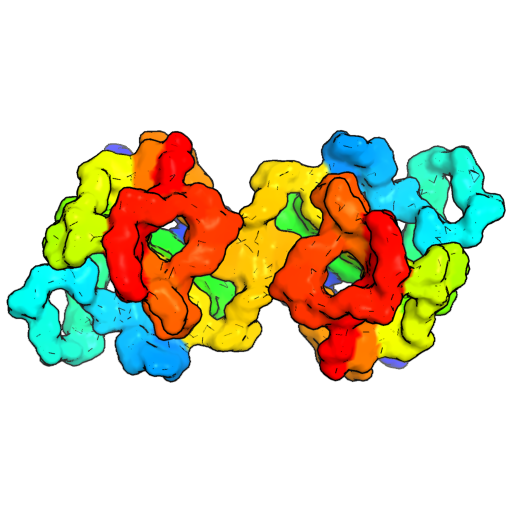GLU B N 1
ATOM 1675 C CA . GLU B 1 19 ? -16.422 16.984 10.758 1 94 19 GLU B CA 1
ATOM 1676 C C . GLU B 1 19 ? -17.312 15.766 11.062 1 94 19 GLU B C 1
ATOM 1678 O O . GLU B 1 19 ? -17.453 15.375 12.219 1 94 19 GLU B O 1
ATOM 1683 N N . ASN B 1 20 ? -17.812 15.117 10.055 1 93.69 20 ASN B N 1
ATOM 1684 C CA . ASN B 1 20 ? -18.75 14.023 10.219 1 93.69 20 ASN B CA 1
ATOM 1685 C C . ASN B 1 20 ? -18.047 12.695 10.492 1 93.69 20 ASN B C 1
ATOM 1687 O O . ASN B 1 20 ? -18.625 11.766 11.039 1 93.69 20 ASN B O 1
ATOM 1691 N N . ASN B 1 21 ? -16.766 12.602 10.117 1 95.06 21 ASN B N 1
ATOM 1692 C CA . ASN B 1 21 ? -16.141 11.297 10.242 1 95.06 21 ASN B CA 1
ATOM 1693 C C . ASN B 1 21 ? -14.922 11.352 11.164 1 95.06 21 ASN B C 1
ATOM 1695 O O . ASN B 1 21 ? -14.281 10.328 11.422 1 95.06 21 ASN B O 1
ATOM 1699 N N . LEU B 1 22 ? -14.656 12.523 11.742 1 95.44 22 LEU B N 1
ATOM 1700 C CA . LEU B 1 22 ? -13.531 12.656 12.664 1 95.44 22 LEU B CA 1
ATOM 1701 C C . LEU B 1 22 ? -13.641 11.656 13.805 1 95.44 22 LEU B C 1
ATOM 1703 O O . LEU B 1 22 ? -12.641 11.062 14.219 1 95.44 22 LEU B O 1
ATOM 1707 N N . ILE B 1 23 ? -14.852 11.414 14.273 1 93.56 23 ILE B N 1
ATOM 1708 C CA . ILE B 1 23 ? -15.078 10.555 15.43 1 93.56 23 ILE B CA 1
ATOM 1709 C C . ILE B 1 23 ? -14.68 9.117 15.086 1 93.56 23 ILE B C 1
ATOM 1711 O O . ILE B 1 23 ? -14.43 8.305 15.977 1 93.56 23 ILE B O 1
ATOM 1715 N N . GLU B 1 24 ? -14.586 8.781 13.82 1 94.31 24 GLU B N 1
ATOM 1716 C CA . GLU B 1 24 ? -14.266 7.426 13.375 1 94.31 24 GLU B CA 1
ATOM 1717 C C . GLU B 1 24 ? -12.75 7.211 13.312 1 94.31 24 GLU B C 1
ATOM 1719 O O . GLU B 1 24 ? -12.289 6.09 13.102 1 94.31 24 GLU B O 1
ATOM 1724 N N . ALA B 1 25 ? -11.969 8.297 13.422 1 94.19 25 ALA B N 1
ATOM 1725 C CA . ALA B 1 25 ? -10.516 8.133 13.375 1 94.19 25 ALA B CA 1
ATOM 1726 C C . ALA B 1 25 ? -10.055 7.031 14.32 1 94.19 25 ALA B C 1
ATOM 1728 O O . ALA B 1 25 ? -10.508 6.953 15.461 1 94.19 25 ALA B O 1
ATOM 1729 N N . PRO B 1 26 ? -9.195 6.207 13.828 1 92.94 26 PRO B N 1
ATOM 1730 C CA . PRO B 1 26 ? -8.812 5.059 14.656 1 92.94 26 PRO B CA 1
ATOM 1731 C C . PRO B 1 26 ? -7.957 5.457 15.859 1 92.94 26 PRO B C 1
ATOM 1733 O O . PRO B 1 26 ? -7.227 6.445 15.797 1 92.94 26 PRO B O 1
ATOM 1736 N N . GLU B 1 27 ? -8.195 4.637 16.875 1 87.12 27 GLU B N 1
ATOM 1737 C CA . GLU B 1 27 ? -7.379 4.816 18.062 1 87.12 27 GLU B CA 1
ATOM 1738 C C . GLU B 1 27 ? -6.129 3.939 18.016 1 87.12 27 GLU B C 1
ATOM 1740 O O . GLU B 1 27 ? -6.188 2.793 17.562 1 87.12 27 GLU B O 1
ATOM 1745 N N . TRP B 1 28 ? -5.129 4.598 18.359 1 76.88 28 TRP B N 1
ATOM 1746 C CA . TRP B 1 28 ? -3.838 3.918 18.328 1 76.88 28 TRP B CA 1
ATOM 1747 C C . TRP B 1 28 ? -3.701 2.963 19.516 1 76.88 28 TRP B C 1
ATOM 1749 O O . TRP B 1 28 ? -3.871 3.361 20.672 1 76.88 28 TRP B O 1
ATOM 1759 N N . GLU B 1 29 ? -3.697 1.653 19.312 1 68 29 GLU B N 1
ATOM 1760 C CA . GLU B 1 29 ? -3.686 0.602 20.328 1 68 29 GLU B CA 1
ATOM 1761 C C . GLU B 1 29 ? -2.717 0.936 21.453 1 68 29 GLU B C 1
ATOM 1763 O O . GLU B 1 29 ? -3.047 0.769 22.625 1 68 29 GLU B O 1
ATOM 1768 N N . GLU B 1 30 ? -1.522 1.396 21.25 1 66.56 30 GLU B N 1
ATOM 1769 C CA . GLU B 1 30 ? -0.512 1.561 22.297 1 66.56 30 GLU B CA 1
ATOM 1770 C C . GLU B 1 30 ? -0.395 3.02 22.719 1 66.56 30 GLU B C 1
ATOM 1772 O O . GLU B 1 30 ? 0.441 3.359 23.562 1 66.56 30 GLU B O 1
ATOM 1777 N N . TYR B 1 31 ? -1.276 3.785 22.125 1 63.66 31 TYR B N 1
ATOM 1778 C CA . TYR B 1 31 ? -1.162 5.191 22.5 1 63.66 31 TYR B CA 1
ATOM 1779 C C . TYR B 1 31 ? -2.5 5.738 22.984 1 63.66 31 TYR B C 1
ATOM 1781 O O . TYR B 1 31 ? -3.473 5.781 22.219 1 63.66 31 TYR B O 1
ATOM 1789 N N . PRO B 1 32 ? -2.588 5.922 24.312 1 57.94 32 PRO B N 1
ATOM 1790 C CA . PRO B 1 32 ? -3.816 6.449 24.906 1 57.94 32 PRO B CA 1
ATOM 1791 C C . PRO B 1 32 ? -4.324 7.703 24.203 1 57.94 32 PRO B C 1
ATOM 1793 O O . PRO B 1 32 ? -5.508 8.039 24.312 1 57.94 32 PRO B O 1
ATOM 1796 N N . PHE B 1 33 ? -3.348 8.25 23.5 1 63.28 33 PHE B N 1
ATOM 1797 C CA . PHE B 1 33 ? -3.768 9.5 22.875 1 63.28 33 PHE B CA 1
ATOM 1798 C C . PHE B 1 33 ? -4.094 9.289 21.406 1 63.28 33 PHE B C 1
ATOM 1800 O O . PHE B 1 33 ? -3.326 8.656 20.688 1 63.28 33 PHE B O 1
ATOM 1807 N N . SER B 1 34 ? -5.453 9.305 21.156 1 79.94 34 SER B N 1
ATOM 1808 C CA . SER B 1 34 ? -5.91 9.234 19.766 1 79.94 34 SER B CA 1
ATOM 1809 C C . SER B 1 34 ? -5.965 10.617 19.125 1 79.94 34 SER B C 1
ATOM 1811 O O . SER B 1 34 ? -6.273 11.602 19.797 1 79.94 34 SER B O 1
ATOM 1813 N N . CYS B 1 35 ? -5.527 10.672 17.953 1 86.75 35 CYS B N 1
ATOM 1814 C CA . CYS B 1 35 ? -5.387 11.945 17.266 1 86.75 35 CYS B CA 1
ATOM 1815 C C . CYS B 1 35 ? -6.711 12.703 17.234 1 86.75 35 CYS B C 1
ATOM 1817 O O . CYS B 1 35 ? -6.727 13.93 17.141 1 86.75 35 CYS B O 1
ATOM 1819 N N . LYS B 1 36 ? -7.82 11.953 17.344 1 88.88 36 LYS B N 1
ATOM 1820 C CA . LYS B 1 36 ? -9.102 12.656 17.375 1 88.88 36 LYS B CA 1
ATOM 1821 C C . LYS B 1 36 ? -9.32 13.359 18.703 1 88.88 36 LYS B C 1
ATOM 1823 O O . LYS B 1 36 ? -10.141 14.266 18.812 1 88.88 36 LYS B O 1
ATOM 1828 N N . TYR B 1 37 ? -8.508 12.914 19.703 1 88.06 37 TYR B N 1
ATOM 1829 C CA . TYR B 1 37 ? -8.578 13.531 21.031 1 88.06 37 TYR B CA 1
ATOM 1830 C C . TYR B 1 37 ? -7.285 14.266 21.359 1 88.06 37 TYR B C 1
ATOM 1832 O O . TYR B 1 37 ? -6.957 14.461 22.531 1 88.06 37 TYR B O 1
ATOM 1840 N N . CYS B 1 38 ? -6.578 14.609 20.406 1 89.06 38 CYS B N 1
ATOM 1841 C CA . CYS B 1 38 ? -5.316 15.32 20.578 1 89.06 38 CYS B CA 1
ATOM 1842 C C . CYS B 1 38 ? -5.336 16.656 19.828 1 89.06 38 CYS B C 1
ATOM 1844 O O . CYS B 1 38 ? -5.742 16.719 18.672 1 89.06 38 CYS B O 1
ATOM 1846 N N . THR B 1 39 ? -4.898 17.719 20.609 1 90.69 39 THR B N 1
ATOM 1847 C CA . THR B 1 39 ? -4.867 19.031 19.984 1 90.69 39 THR B CA 1
ATOM 1848 C C . THR B 1 39 ? -3.459 19.625 20.031 1 90.69 39 THR B C 1
ATOM 1850 O O . THR B 1 39 ? -3.293 20.844 20.062 1 90.69 39 THR B O 1
ATOM 1853 N N . TYR B 1 40 ? -2.492 18.75 20.125 1 89.12 40 TYR B N 1
ATOM 1854 C CA . TYR B 1 40 ? -1.095 19.141 20.25 1 89.12 40 TYR B CA 1
ATOM 1855 C C . TYR B 1 40 ? -0.696 20.109 19.141 1 89.12 40 TYR B C 1
ATOM 1857 O O . TYR B 1 40 ? -0.074 21.141 19.391 1 89.12 40 TYR B O 1
ATOM 1865 N N . TRP B 1 41 ? -1.085 19.891 17.938 1 92.5 41 TRP B N 1
ATOM 1866 C CA . TRP B 1 41 ? -0.613 20.641 16.781 1 92.5 41 TRP B CA 1
ATOM 1867 C C . TRP B 1 41 ? -1.433 21.906 16.578 1 92.5 41 TRP B C 1
ATOM 1869 O O . TRP B 1 41 ? -0.902 22.938 16.141 1 92.5 41 TRP B O 1
ATOM 1879 N N . GLU B 1 42 ? -2.646 21.859 16.938 1 92.44 42 GLU B N 1
ATOM 1880 C CA . GLU B 1 42 ? -3.627 22.844 16.484 1 92.44 42 GLU B CA 1
ATOM 1881 C C . GLU B 1 42 ? -3.709 24.031 17.438 1 92.44 42 GLU B C 1
ATOM 1883 O O . GLU B 1 42 ? -4.152 25.109 17.047 1 92.44 42 GLU B O 1
ATOM 1888 N N . PHE B 1 43 ? -3.223 23.719 18.656 1 89.81 43 PHE B N 1
ATOM 1889 C CA . PHE B 1 43 ? -3.377 24.781 19.641 1 89.81 43 PHE B CA 1
ATOM 1890 C C . PHE B 1 43 ? -2.082 25 20.422 1 89.81 43 PHE B C 1
ATOM 1892 O O . PHE B 1 43 ? -1.29 24.062 20.578 1 89.81 43 PHE B O 1
ATOM 1899 N N . PRO B 1 44 ? -1.955 26.266 20.891 1 85.12 44 PRO B N 1
ATOM 1900 C CA . PRO B 1 44 ? -0.776 26.531 21.719 1 85.12 44 PRO B CA 1
ATOM 1901 C C . PRO B 1 44 ? -0.79 25.766 23.047 1 85.12 44 PRO B C 1
ATOM 1903 O O . PRO B 1 44 ? -1.845 25.281 23.469 1 85.12 44 PRO B O 1
ATOM 1906 N N . ARG B 1 45 ? 0.406 25.625 23.594 1 76 45 ARG B N 1
ATOM 1907 C CA . ARG B 1 45 ? 0.619 24.844 24.812 1 76 45 ARG B CA 1
ATOM 1908 C C . ARG B 1 45 ? -0.302 25.312 25.922 1 76 45 ARG B C 1
ATOM 1910 O O . ARG B 1 45 ? -0.836 24.5 26.688 1 76 45 ARG B O 1
ATOM 1917 N N . GLU B 1 46 ? -0.503 26.531 26 1 71.06 46 GLU B N 1
ATOM 1918 C CA . GLU B 1 46 ? -1.277 27.141 27.078 1 71.06 46 GLU B CA 1
ATOM 1919 C C . GLU B 1 46 ? -2.742 26.719 27 1 71.06 46 GLU B C 1
ATOM 1921 O O . GLU B 1 46 ? -3.459 26.797 28 1 71.06 46 GLU B O 1
ATOM 1926 N N . GLN B 1 47 ? -3.143 26.281 25.922 1 67.94 47 GLN B N 1
ATOM 1927 C CA . GLN B 1 47 ? -4.543 25.922 25.719 1 67.94 47 GLN B CA 1
ATOM 1928 C C . GLN B 1 47 ? -4.742 24.422 25.812 1 67.94 47 GLN B C 1
ATOM 1930 O O . GLN B 1 47 ? -5.848 23.922 25.594 1 67.94 47 GLN B O 1
ATOM 1935 N N . LYS B 1 48 ? -3.65 23.656 26 1 63.38 48 LYS B N 1
ATOM 1936 C CA . LYS B 1 48 ? -3.713 22.188 25.984 1 63.38 48 LYS B CA 1
ATOM 1937 C C . LYS B 1 48 ? -3.992 21.641 27.375 1 63.38 48 LYS B C 1
ATOM 1939 O O . LYS B 1 48 ? -3.865 20.438 27.609 1 63.38 48 LYS B O 1
ATOM 1944 N N . ASP B 1 49 ? -4.66 22.25 28.156 1 58.75 49 ASP B N 1
ATOM 1945 C CA . ASP B 1 49 ? -4.957 21.812 29.516 1 58.75 49 ASP B CA 1
ATOM 1946 C C . ASP B 1 49 ? -5.672 20.469 29.516 1 58.75 49 ASP B C 1
ATOM 1948 O O . ASP B 1 49 ? -6.195 20.031 28.484 1 58.75 49 ASP B O 1
ATOM 1952 N N . SER B 1 50 ? -5.535 19.688 30.656 1 61.72 50 SER B N 1
ATOM 1953 C CA . SER B 1 50 ? -6.156 18.406 31.016 1 61.72 50 SER B CA 1
ATOM 1954 C C . SER B 1 50 ? -7.637 18.391 30.641 1 61.72 50 SER B C 1
ATOM 1956 O O . SER B 1 50 ? -8.492 18.734 31.453 1 61.72 50 SER B O 1
ATOM 1958 N N . SER B 1 51 ? -7.93 18.406 29.391 1 66.44 51 SER B N 1
ATOM 1959 C CA . SER B 1 51 ? -9.328 18.438 28.969 1 66.44 51 SER B CA 1
ATOM 1960 C C . SER B 1 51 ? -9.875 17.031 28.75 1 66.44 51 SER B C 1
ATOM 1962 O O . SER B 1 51 ? -9.109 16.094 28.516 1 66.44 51 SER B O 1
ATOM 1964 N N . LYS B 1 52 ? -11.062 16.922 29.25 1 79.19 52 LYS B N 1
ATOM 1965 C CA . LYS B 1 52 ? -11.867 15.742 28.953 1 79.19 52 LYS B CA 1
ATOM 1966 C C . LYS B 1 52 ? -11.875 15.438 27.453 1 79.19 52 LYS B C 1
ATOM 1968 O O . LYS B 1 52 ? -11.703 16.344 26.641 1 79.19 52 LYS B O 1
ATOM 1973 N N . LYS B 1 53 ? -11.883 14.367 27.109 1 83.19 53 LYS B N 1
ATOM 1974 C CA . LYS B 1 53 ? -11.953 13.867 25.75 1 83.19 53 LYS B CA 1
ATOM 1975 C C . LYS B 1 53 ? -12.961 14.656 24.922 1 83.19 53 LYS B C 1
ATOM 1977 O O . LYS B 1 53 ? -12.68 15.047 23.781 1 83.19 53 LYS B O 1
ATOM 1982 N N . GLU B 1 54 ? -14.055 14.875 25.5 1 86.44 54 GLU B N 1
ATOM 1983 C CA . GLU B 1 54 ? -15.125 15.562 24.781 1 86.44 54 GLU B CA 1
ATOM 1984 C C . GLU B 1 54 ? -14.727 17 24.438 1 86.44 54 GLU B C 1
ATOM 1986 O O . GLU B 1 54 ? -15.062 17.5 23.359 1 86.44 54 GLU B O 1
ATOM 1991 N N . GLU B 1 55 ? -14.07 17.594 25.281 1 89.06 55 GLU B N 1
ATOM 1992 C CA . GLU B 1 55 ? -13.625 18.969 25.062 1 89.06 55 GLU B CA 1
ATOM 1993 C C . GLU B 1 55 ? -12.547 19.031 23.984 1 89.06 55 GLU B C 1
ATOM 1995 O O . GLU B 1 55 ? -12.562 19.922 23.141 1 89.06 55 GLU B O 1
ATOM 2000 N N . THR B 1 56 ? -11.672 18.125 24.047 1 89 56 THR B N 1
ATOM 2001 C CA . THR B 1 56 ? -10.609 18.078 23.062 1 89 56 THR B CA 1
ATOM 2002 C C . THR B 1 56 ? -11.172 17.781 21.672 1 89 56 THR B C 1
ATOM 2004 O O . THR B 1 56 ? -10.734 18.375 20.688 1 89 56 THR B O 1
ATOM 2007 N N . LEU B 1 57 ? -12.133 16.906 21.672 1 91.44 57 LEU B N 1
ATOM 2008 C CA . LEU B 1 57 ? -12.781 16.594 20.406 1 91.44 57 LEU B CA 1
ATOM 2009 C C . LEU B 1 57 ? -13.469 17.844 19.828 1 91.44 57 LEU B C 1
ATOM 2011 O O . LEU B 1 57 ? -13.406 18.078 18.625 1 91.44 57 LEU B O 1
ATO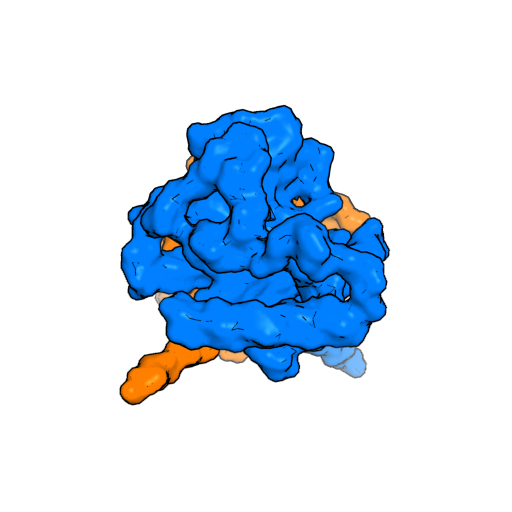M 2015 N N . ALA B 1 58 ? -14.109 18.562 20.688 1 93.06 58 ALA B N 1
ATOM 2016 C CA . ALA B 1 58 ? -14.789 19.781 20.25 1 93.06 58 ALA B CA 1
ATOM 2017 C C . ALA B 1 58 ? -13.797 20.797 19.688 1 93.06 58 ALA B C 1
ATOM 2019 O O . ALA B 1 58 ? -14.062 21.422 18.656 1 93.06 58 ALA B O 1
ATOM 2020 N N . LYS B 1 59 ? -12.711 20.922 20.297 1 92.81 59 LYS B N 1
ATOM 2021 C CA . LYS B 1 59 ? -11.656 21.812 19.844 1 92.81 59 LYS B CA 1
ATOM 2022 C C . LYS B 1 59 ? -11.094 21.359 18.5 1 92.81 59 LYS B C 1
ATOM 2024 O O . LYS B 1 59 ? -10.859 22.188 17.609 1 92.81 59 LYS B O 1
ATOM 2029 N N . LYS B 1 60 ? -10.875 20.125 18.406 1 93.75 60 LYS B N 1
ATOM 2030 C CA . LYS B 1 60 ? -10.375 19.562 17.141 1 93.75 60 LYS B CA 1
ATOM 2031 C C . LYS B 1 60 ? -11.359 19.812 16 1 93.75 60 LYS B C 1
ATOM 2033 O O . LYS B 1 60 ? -10.945 20.156 14.891 1 93.75 60 LYS B O 1
ATOM 2038 N N . LEU B 1 61 ? -12.602 19.656 16.297 1 95.5 61 LEU B N 1
ATOM 2039 C CA . LEU B 1 61 ? -13.641 19.906 15.297 1 95.5 61 LEU B CA 1
ATOM 2040 C C . LEU B 1 61 ? -13.648 21.375 14.867 1 95.5 61 LEU B C 1
ATOM 2042 O O . LEU B 1 61 ? -13.789 21.672 13.68 1 95.5 61 LEU B O 1
ATOM 2046 N N . GLU B 1 62 ? -13.492 22.156 15.805 1 95 62 GLU B N 1
ATOM 2047 C CA . GLU B 1 62 ? -13.438 23.578 15.508 1 95 62 GLU B CA 1
ATOM 2048 C C . GLU B 1 62 ? -12.25 23.906 14.609 1 95 62 GLU B C 1
ATOM 2050 O O . GLU B 1 62 ? -12.391 24.641 13.633 1 95 62 GLU B O 1
ATOM 2055 N N . TRP B 1 63 ? -11.18 23.406 14.969 1 95.5 63 TRP B N 1
ATOM 2056 C CA . TRP B 1 63 ? -9.992 23.625 14.148 1 95.5 63 TRP B CA 1
ATOM 2057 C C . TRP B 1 63 ? -10.211 23.094 12.734 1 95.5 63 TRP B C 1
ATOM 2059 O O . TRP B 1 63 ? -9.898 23.781 11.758 1 95.5 63 TRP B O 1
ATOM 2069 N N . LEU B 1 64 ? -10.727 21.875 12.656 1 96.31 64 LEU B N 1
ATOM 2070 C CA . LEU B 1 64 ? -10.953 21.25 11.359 1 96.31 64 LEU B CA 1
ATOM 2071 C C . LEU B 1 64 ? -11.852 22.109 10.484 1 96.31 64 LEU B C 1
ATOM 2073 O O . LEU B 1 64 ? -11.57 22.297 9.297 1 96.31 64 LEU B O 1
ATOM 2077 N N . ARG B 1 65 ? -12.844 22.656 11.047 1 95.19 65 ARG B N 1
ATOM 2078 C CA . ARG B 1 65 ? -13.766 23.531 10.32 1 95.19 65 ARG B CA 1
ATOM 2079 C C . ARG B 1 65 ? -13.039 24.766 9.789 1 95.19 65 ARG B C 1
ATOM 2081 O O . ARG B 1 65 ? -13.195 25.125 8.617 1 95.19 65 ARG B O 1
ATOM 2088 N N . SER B 1 66 ? -12.297 25.344 10.602 1 95.19 66 SER B N 1
ATOM 2089 C CA . SER B 1 66 ? -11.555 26.531 10.219 1 95.19 66 SER B CA 1
ATOM 2090 C C . SER B 1 66 ? -10.516 26.219 9.148 1 95.19 66 SER B C 1
ATOM 2092 O O . SER B 1 66 ? -10.352 26.984 8.188 1 95.19 66 SER B O 1
ATOM 2094 N N . ALA B 1 67 ? -9.844 25.125 9.312 1 95.44 67 ALA B N 1
ATOM 2095 C CA . ALA B 1 67 ? -8.82 24.703 8.367 1 95.44 67 ALA B CA 1
ATOM 2096 C C . ALA B 1 67 ? -9.43 24.406 6.996 1 95.44 67 ALA B C 1
ATOM 2098 O O . ALA B 1 67 ? -8.883 24.797 5.965 1 95.44 67 ALA B O 1
ATOM 2099 N N . ARG B 1 68 ? -10.516 23.719 7.004 1 94.25 68 ARG B N 1
ATOM 2100 C CA . ARG B 1 68 ? -11.172 23.375 5.75 1 94.25 68 ARG B CA 1
ATOM 2101 C C . ARG B 1 68 ? -11.656 24.625 5.027 1 94.25 68 ARG B C 1
ATOM 2103 O O . ARG B 1 68 ? -11.578 24.703 3.797 1 94.25 68 ARG B O 1
ATOM 2110 N N . LYS B 1 69 ? -12.094 25.562 5.77 1 94.12 69 LYS B N 1
ATOM 2111 C CA . LYS B 1 69 ? -12.547 26.828 5.191 1 94.12 69 LYS B CA 1
ATOM 2112 C C . LYS B 1 69 ? -11.383 27.594 4.574 1 94.12 69 LYS B C 1
ATOM 2114 O O . LYS B 1 69 ? -11.508 28.141 3.477 1 94.12 69 LYS B O 1
ATOM 2119 N N . ALA B 1 70 ? -10.312 27.609 5.188 1 94.88 70 ALA B N 1
ATOM 2120 C CA . ALA B 1 70 ? -9.18 28.438 4.797 1 94.88 70 ALA B CA 1
ATOM 2121 C C . ALA B 1 70 ? -8.328 27.734 3.744 1 94.88 70 ALA B C 1
ATOM 2123 O O . ALA B 1 70 ? -7.758 28.391 2.861 1 94.88 70 ALA B O 1
ATOM 2124 N N . PHE B 1 71 ? -8.227 26.469 3.77 1 95.38 71 PHE B N 1
ATOM 2125 C CA . PHE B 1 71 ? -7.227 25.734 2.994 1 95.38 71 PHE B CA 1
ATOM 2126 C C . PHE B 1 71 ? -7.891 24.672 2.117 1 95.38 71 PHE B C 1
ATOM 2128 O O . PHE B 1 71 ? -7.379 24.344 1.047 1 95.38 71 PHE B O 1
ATOM 2135 N N . GLY B 1 72 ? -8.992 24.156 2.604 1 94.75 72 GLY B N 1
ATOM 2136 C CA . GLY B 1 72 ? -9.625 23.016 1.948 1 94.75 72 GLY B CA 1
ATOM 2137 C C . GLY B 1 72 ? -9.391 21.703 2.666 1 94.75 72 GLY B C 1
ATOM 2138 O O . GLY B 1 72 ? -9.32 21.672 3.896 1 94.75 72 GLY B O 1
ATOM 2139 N N . GLU B 1 73 ? -9.344 20.594 1.954 1 94.88 73 GLU B N 1
ATOM 2140 C CA . GLU B 1 73 ? -9.125 19.281 2.566 1 94.88 73 GLU B CA 1
ATOM 2141 C C . GLU B 1 73 ? -7.84 19.266 3.385 1 94.88 73 GLU B C 1
ATOM 2143 O O . GLU B 1 73 ? -6.777 19.641 2.889 1 94.88 73 GLU B O 1
ATOM 2148 N N . CYS B 1 74 ? -7.996 18.734 4.605 1 96.12 74 CYS B N 1
ATOM 2149 C CA . CYS B 1 74 ? -6.852 18.828 5.508 1 96.12 74 CYS B CA 1
ATOM 2150 C C . CYS B 1 74 ? -6.586 17.484 6.184 1 96.12 74 CYS B C 1
ATOM 2152 O O . CYS B 1 74 ? -5.852 17.422 7.168 1 96.12 74 CYS B O 1
ATOM 2154 N N . GLY B 1 75 ? -7.207 16.469 5.738 1 97.12 75 GLY B N 1
ATOM 2155 C CA . GLY B 1 75 ? -6.977 15.156 6.336 1 97.12 75 GLY B CA 1
ATOM 2156 C C . GLY B 1 75 ? -7.637 14.023 5.574 1 97.12 75 GLY B C 1
ATOM 2157 O O . GLY B 1 75 ? -8.453 14.266 4.68 1 97.12 75 GLY B O 1
ATOM 2158 N N . LYS B 1 76 ? -7.199 12.828 5.969 1 97.44 76 LYS B N 1
ATOM 2159 C CA . LYS B 1 76 ? -7.742 11.609 5.375 1 97.44 76 LYS B CA 1
ATOM 2160 C C . LYS B 1 76 ? -7.934 10.523 6.434 1 97.44 76 LYS B C 1
ATOM 2162 O O . LYS B 1 76 ? -7.16 10.43 7.387 1 97.44 76 LYS B O 1
ATOM 2167 N N . ILE B 1 77 ? -9 9.727 6.215 1 97.12 77 ILE B N 1
ATOM 2168 C CA . ILE B 1 77 ? -9.188 8.469 6.938 1 97.12 77 ILE B CA 1
ATOM 2169 C C . ILE B 1 77 ? -9.133 7.297 5.961 1 97.12 77 ILE B C 1
ATOM 2171 O O . ILE B 1 77 ? -9.703 7.367 4.871 1 97.12 77 ILE B O 1
ATOM 2175 N N . MET B 1 78 ? -8.438 6.277 6.375 1 97.75 78 MET B N 1
ATOM 2176 C CA . MET B 1 78 ? -8.344 5.059 5.578 1 97.75 78 MET B CA 1
ATOM 2177 C C . MET B 1 78 ? -9.141 3.93 6.215 1 97.75 78 MET B C 1
ATOM 2179 O O . MET B 1 78 ? -8.984 3.646 7.406 1 97.75 78 MET B O 1
ATOM 2183 N N . TYR B 1 79 ? -10.008 3.32 5.391 1 97.56 79 TYR B N 1
ATOM 2184 C CA . TYR B 1 79 ? -10.773 2.15 5.801 1 97.56 79 TYR B CA 1
ATOM 2185 C C . TYR B 1 79 ? -10.305 0.902 5.062 1 97.56 79 TYR B C 1
ATOM 2187 O O . TYR B 1 79 ? -10.031 0.949 3.859 1 97.56 79 TYR B O 1
ATOM 2195 N N . VAL B 1 80 ? -10.141 -0.18 5.797 1 96.69 80 VAL B N 1
ATOM 2196 C CA . VAL B 1 80 ? -9.961 -1.501 5.203 1 96.69 80 VAL B CA 1
ATOM 2197 C C . VAL B 1 80 ? -11.164 -2.385 5.539 1 96.69 80 VAL B C 1
ATOM 2199 O O . VAL B 1 80 ? -11.43 -2.656 6.711 1 96.69 80 VAL B O 1
ATOM 2202 N N . ASP B 1 81 ? -11.852 -2.783 4.5 1 95.06 81 ASP B N 1
ATOM 2203 C CA . ASP B 1 81 ? -13.062 -3.582 4.656 1 95.06 81 ASP B CA 1
ATOM 2204 C C . ASP B 1 81 ? -14.016 -2.941 5.664 1 95.06 81 ASP B C 1
ATOM 2206 O O . ASP B 1 81 ? -14.531 -3.617 6.559 1 95.06 81 ASP B O 1
ATOM 2210 N N . GLY B 1 82 ? -14.07 -1.645 5.602 1 95.25 82 GLY B N 1
ATOM 2211 C CA . GLY B 1 82 ? -15.039 -0.897 6.387 1 95.25 82 GLY B CA 1
ATOM 2212 C C . GLY B 1 82 ? -14.516 -0.483 7.75 1 95.25 82 GLY B C 1
ATOM 2213 O O . GLY B 1 82 ? -15.164 0.287 8.461 1 95.25 82 GLY B O 1
ATOM 2214 N N . LYS B 1 83 ? -13.367 -0.957 8.133 1 96.06 83 LYS B N 1
ATOM 2215 C CA . LYS B 1 83 ? -12.781 -0.626 9.43 1 96.06 83 LYS B CA 1
ATOM 2216 C C . LYS B 1 83 ? -11.773 0.511 9.297 1 96.06 83 LYS B C 1
ATOM 2218 O O . LYS B 1 83 ? -10.875 0.457 8.453 1 96.06 83 LYS B O 1
ATOM 2223 N N . PRO B 1 84 ? -11.938 1.555 10.133 1 96.31 84 PRO B N 1
ATOM 2224 C CA . PRO B 1 84 ? -10.922 2.609 10.094 1 96.31 84 PRO B CA 1
ATOM 2225 C C . PRO B 1 84 ? -9.57 2.145 10.617 1 96.31 84 PRO B C 1
ATOM 2227 O O . PRO B 1 84 ? -9.477 1.661 11.75 1 96.31 84 PRO B O 1
ATOM 2230 N N . VAL B 1 85 ? -8.539 2.33 9.797 1 95.75 85 VAL B N 1
ATOM 2231 C CA . VAL B 1 85 ? -7.25 1.771 10.195 1 95.75 85 VAL B CA 1
ATOM 2232 C C . VAL B 1 85 ? -6.172 2.85 10.109 1 95.75 85 VAL B C 1
ATOM 2234 O O . VAL B 1 85 ? -5.109 2.721 10.727 1 95.75 85 VAL B O 1
ATOM 2237 N N . GLY B 1 86 ? -6.355 3.863 9.266 1 96.5 86 GLY B N 1
ATOM 2238 C CA . GLY B 1 86 ? -5.355 4.895 9.055 1 96.5 86 GLY B CA 1
ATOM 2239 C C . GLY B 1 86 ? -5.902 6.301 9.203 1 96.5 86 GLY B C 1
ATOM 2240 O O . GLY B 1 86 ? -7.094 6.535 8.992 1 96.5 86 GLY B O 1
ATOM 2241 N N . TYR B 1 87 ? -5 7.184 9.57 1 95.94 87 TYR B N 1
ATOM 2242 C CA . TYR B 1 87 ? -5.34 8.586 9.789 1 95.94 87 TYR B CA 1
ATOM 2243 C C . TYR B 1 87 ? -4.199 9.5 9.359 1 95.94 87 TYR B C 1
ATOM 2245 O O . TYR B 1 87 ? -3.025 9.18 9.578 1 95.94 87 TYR B O 1
ATOM 2253 N N . ALA B 1 88 ? -4.578 10.617 8.742 1 97.19 88 ALA B N 1
ATOM 2254 C CA . ALA B 1 88 ? -3.604 11.656 8.43 1 97.19 88 ALA B CA 1
ATOM 2255 C C . ALA B 1 88 ? -4.234 13.047 8.523 1 97.19 88 ALA B C 1
ATOM 2257 O O . ALA B 1 88 ? -5.414 13.219 8.211 1 97.19 88 ALA B O 1
ATOM 2258 N N . GLN B 1 89 ? -3.432 13.977 8.953 1 97.56 89 GLN B N 1
ATOM 2259 C CA . GLN B 1 89 ? -3.797 15.391 9.055 1 97.56 89 GLN B CA 1
ATOM 2260 C C . GLN B 1 89 ? -2.686 16.281 8.516 1 97.56 89 GLN B C 1
ATOM 2262 O O . GLN B 1 89 ? -1.505 16.047 8.789 1 97.56 89 GLN B O 1
ATOM 2267 N N . TYR B 1 90 ? -3.088 17.281 7.742 1 98 90 TYR B N 1
ATOM 2268 C CA . TYR B 1 90 ? -2.113 18.172 7.137 1 98 90 TYR B CA 1
ATOM 2269 C C . TYR B 1 90 ? -2.717 19.562 6.902 1 98 90 TYR B C 1
ATOM 2271 O O . TYR B 1 90 ? -3.932 19.688 6.738 1 98 90 TYR B O 1
ATOM 2279 N N . ALA B 1 91 ? -1.894 20.562 6.902 1 98.06 91 ALA B N 1
ATOM 2280 C CA . ALA B 1 91 ? -2.287 21.953 6.68 1 98.06 91 ALA B CA 1
ATOM 2281 C C . ALA B 1 91 ? -1.062 22.844 6.531 1 98.06 91 ALA B C 1
ATOM 2283 O O . ALA B 1 91 ? 0.063 22.422 6.801 1 98.06 91 ALA B O 1
ATOM 2284 N N . PRO B 1 92 ? -1.3 24.047 6.051 1 97.81 92 PRO B N 1
ATOM 2285 C CA . PRO B 1 92 ? -0.189 25 6.09 1 97.81 92 PRO B CA 1
ATOM 2286 C C . PRO B 1 92 ? 0.381 25.188 7.492 1 97.81 92 PRO B C 1
ATOM 2288 O O . PRO B 1 92 ? -0.364 25.156 8.477 1 97.81 92 PRO B O 1
ATOM 2291 N N . PRO B 1 93 ? 1.687 25.438 7.551 1 97.44 93 PRO B N 1
ATOM 2292 C CA . PRO B 1 93 ? 2.346 25.531 8.859 1 97.44 93 PRO B CA 1
ATOM 2293 C C . PRO B 1 93 ? 1.692 26.578 9.773 1 97.44 93 PRO B C 1
ATOM 2295 O O . PRO B 1 93 ? 1.654 26.391 10.992 1 97.44 93 PRO B O 1
ATOM 2298 N N . LYS B 1 94 ? 1.133 27.609 9.258 1 95.31 94 LYS B N 1
ATOM 2299 C CA . LYS B 1 94 ? 0.526 28.672 10.055 1 95.31 94 LYS B CA 1
ATOM 2300 C C . LYS B 1 94 ? -0.649 28.141 10.875 1 95.31 94 LYS B C 1
ATOM 2302 O O . LYS B 1 94 ? -1.073 28.781 11.844 1 95.31 94 LYS B O 1
ATOM 2307 N N . MET B 1 95 ? -1.186 26.984 10.492 1 96.06 95 MET B N 1
ATOM 2308 C CA . MET B 1 95 ? -2.328 26.406 11.195 1 96.06 95 MET B CA 1
ATOM 2309 C C . MET B 1 95 ? -1.867 25.469 12.305 1 96.06 95 MET B C 1
ATOM 2311 O O . MET B 1 95 ? -2.691 24.859 12.984 1 96.06 95 MET B O 1
ATOM 2315 N N . PHE B 1 96 ? -0.574 25.312 12.461 1 96 96 PHE B N 1
ATOM 2316 C CA . PHE B 1 96 ? 0.056 24.547 13.531 1 96 96 PHE B CA 1
ATOM 2317 C C . PHE B 1 96 ? 1.009 25.422 14.336 1 96 96 PHE B C 1
ATOM 2319 O O . PHE B 1 96 ? 2.221 25.406 14.109 1 96 96 PHE B O 1
ATOM 2326 N N . PRO B 1 97 ? 0.498 26.062 15.32 1 92.06 97 PRO B N 1
ATOM 2327 C CA . PRO B 1 97 ? 1.254 27.109 16.016 1 92.06 97 PRO B CA 1
ATOM 2328 C C . PRO B 1 97 ? 2.555 26.594 16.625 1 92.06 97 PRO B C 1
ATOM 2330 O O . PRO B 1 97 ? 3.533 27.328 16.719 1 92.06 97 PRO B O 1
ATOM 2333 N N . LEU B 1 98 ? 2.658 25.375 16.984 1 88.69 98 LEU B N 1
ATOM 2334 C CA . LEU B 1 98 ? 3.836 24.875 17.703 1 88.69 98 LEU B CA 1
ATOM 2335 C C . LEU B 1 98 ? 4.867 24.328 16.719 1 88.69 98 LEU B C 1
ATOM 2337 O O . LEU B 1 98 ? 5.973 23.953 17.125 1 88.69 98 LEU B O 1
ATOM 2341 N N . SER B 1 99 ? 4.582 24.328 15.453 1 94.06 99 SER B N 1
ATOM 2342 C CA . SER B 1 99 ? 5.477 23.734 14.469 1 94.06 99 SER B CA 1
ATOM 2343 C C . SER B 1 99 ? 6.789 24.5 14.375 1 94.06 99 SER B C 1
ATOM 2345 O O . SER B 1 99 ? 7.836 23.922 14.086 1 94.06 99 SER B O 1
ATOM 2347 N N . ALA B 1 100 ? 6.746 25.781 14.695 1 91.44 100 ALA B N 1
ATOM 2348 C CA . ALA B 1 100 ? 7.926 26.625 14.594 1 91.44 100 ALA B CA 1
ATOM 2349 C C . ALA B 1 100 ? 8.859 26.406 15.781 1 91.44 100 ALA B C 1
ATOM 2351 O O . ALA B 1 100 ? 10.023 26.828 15.75 1 91.44 100 ALA B O 1
ATOM 2352 N N . GLU B 1 101 ? 8.367 25.734 16.766 1 89.88 101 GLU B N 1
ATOM 2353 C CA . GLU B 1 101 ? 9.133 25.594 17.984 1 89.88 101 GLU B CA 1
ATOM 2354 C C . GLU B 1 101 ? 9.992 24.328 17.953 1 89.88 101 GLU B C 1
ATOM 2356 O O . GLU B 1 101 ? 10.836 24.125 18.828 1 89.88 101 GLU B O 1
ATOM 2361 N N . TYR B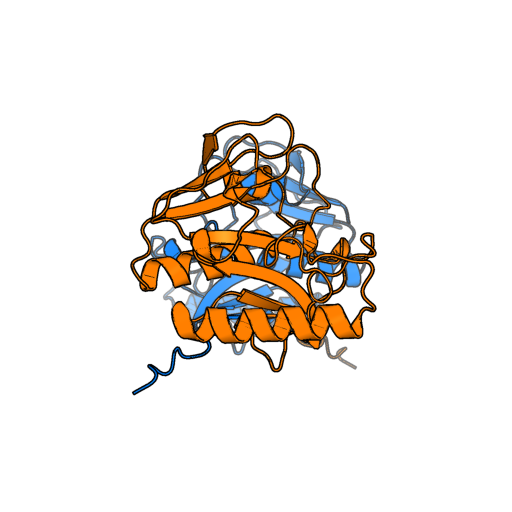 1 102 ? 9.781 23.531 16.984 1 93.38 102 TYR B N 1
ATOM 2362 C CA . TYR B 1 102 ? 10.609 22.328 16.875 1 93.38 102 TYR B CA 1
ATOM 2363 C C . TYR B 1 102 ? 12.055 22.688 16.578 1 93.38 102 TYR B C 1
ATOM 2365 O O . TYR B 1 102 ? 12.328 23.609 15.797 1 93.38 102 TYR B O 1
ATOM 2373 N N . PRO B 1 103 ? 12.961 21.922 17.156 1 94.12 103 PRO B N 1
ATOM 2374 C CA . PRO B 1 103 ? 14.375 22.219 16.922 1 94.12 103 PRO B CA 1
ATOM 2375 C C . PRO B 1 103 ? 14.734 22.219 15.43 1 94.12 103 PRO B C 1
ATOM 2377 O O . PRO B 1 103 ? 15.562 23.031 14.992 1 94.12 103 PRO B O 1
ATOM 2380 N N . SER B 1 104 ? 14.141 21.391 14.648 1 95.94 104 SER B N 1
ATOM 2381 C CA . SER B 1 104 ? 14.422 21.312 13.211 1 95.94 104 SER B CA 1
ATOM 2382 C C . SER B 1 104 ? 13.484 22.219 12.422 1 95.94 104 SER B C 1
ATOM 2384 O O . SER B 1 104 ? 13.477 22.188 11.188 1 95.94 104 SER B O 1
ATOM 2386 N N . GLY B 1 105 ? 12.664 23 13.102 1 93.94 105 GLY B N 1
ATOM 2387 C CA . GLY B 1 105 ? 11.766 23.938 12.453 1 93.94 105 GLY B CA 1
ATOM 2388 C C . GLY B 1 105 ? 12.406 25.297 12.195 1 93.94 105 GLY B C 1
ATOM 2389 O O . GLY B 1 105 ? 13.617 25.453 12.383 1 93.94 105 GLY B O 1
ATOM 2390 N N . PRO B 1 106 ? 11.656 26.234 11.688 1 96.44 106 PRO B N 1
ATOM 2391 C CA . PRO B 1 106 ? 10.266 26.141 11.242 1 96.44 106 PRO B CA 1
ATOM 2392 C C . PRO B 1 106 ? 10.133 25.484 9.859 1 96.44 106 PRO B C 1
ATOM 2394 O O . PRO B 1 106 ? 11.086 25.484 9.086 1 96.44 106 PRO B O 1
ATOM 2397 N N . PRO B 1 107 ? 8.953 24.938 9.586 1 97.94 107 PRO B N 1
ATOM 2398 C CA . PRO B 1 107 ? 8.672 24.5 8.219 1 97.94 107 PRO B CA 1
ATOM 2399 C C . PRO B 1 107 ? 8.648 25.656 7.219 1 97.94 107 PRO B C 1
ATOM 2401 O O . PRO B 1 107 ? 8.508 26.812 7.613 1 97.94 107 PRO B O 1
ATOM 2404 N N . SER B 1 108 ? 8.844 25.297 5.969 1 97 108 SER B N 1
ATOM 2405 C CA . SER B 1 108 ? 8.75 26.297 4.918 1 97 108 SER B CA 1
ATOM 2406 C C . SER B 1 108 ? 7.336 26.859 4.82 1 97 108 SER B C 1
ATOM 2408 O O . SER B 1 108 ? 6.359 26.109 4.863 1 97 108 SER B O 1
ATOM 2410 N N . GLU B 1 109 ? 7.238 28.125 4.621 1 94.25 109 GLU B N 1
ATOM 2411 C CA . GLU B 1 109 ? 5.941 28.797 4.605 1 94.25 109 GLU B CA 1
ATOM 2412 C C . GLU B 1 109 ? 5.09 28.328 3.43 1 94.25 109 GLU B C 1
ATOM 2414 O O . GLU B 1 109 ? 3.861 28.312 3.52 1 94.25 109 GLU B O 1
ATOM 2419 N N . ASP B 1 110 ? 5.691 27.953 2.377 1 94.81 110 ASP B N 1
ATOM 2420 C CA . ASP B 1 110 ? 4.961 27.594 1.166 1 94.81 110 ASP B CA 1
ATOM 2421 C C . ASP B 1 110 ? 4.734 26.094 1.094 1 94.81 110 ASP B C 1
ATOM 2423 O O . ASP B 1 110 ? 4.172 25.578 0.118 1 94.81 110 ASP B O 1
ATOM 2427 N N . ALA B 1 111 ? 5.156 25.406 2.139 1 98.12 111 ALA B N 1
ATOM 2428 C CA . ALA B 1 111 ? 4.93 23.969 2.211 1 98.12 111 ALA B CA 1
ATOM 2429 C C . ALA B 1 111 ? 3.635 23.641 2.951 1 98.12 111 ALA B C 1
ATOM 2431 O O . ALA B 1 111 ? 3.094 24.5 3.662 1 98.12 111 ALA B O 1
ATOM 2432 N N . VAL B 1 112 ? 3.068 22.547 2.641 1 98.56 112 VAL B N 1
ATOM 2433 C CA . VAL B 1 112 ? 2.039 21.969 3.498 1 98.56 112 VAL B CA 1
ATOM 2434 C C . VAL B 1 112 ? 2.672 20.984 4.477 1 98.56 112 VAL B C 1
ATOM 2436 O O . VAL B 1 112 ? 3.535 20.188 4.094 1 98.56 112 VAL B O 1
ATOM 2439 N N . LEU B 1 113 ? 2.26 21.094 5.738 1 98.69 113 LEU B N 1
ATOM 2440 C CA . LEU B 1 113 ? 2.832 20.266 6.797 1 98.69 113 LEU B CA 1
ATOM 2441 C C . LEU B 1 113 ? 1.896 19.125 7.164 1 98.69 113 LEU B C 1
ATOM 2443 O O . LEU B 1 113 ? 0.728 19.344 7.492 1 98.69 113 LEU B O 1
ATOM 2447 N N . ILE B 1 114 ? 2.424 17.906 7.043 1 98.44 114 ILE B N 1
ATOM 2448 C CA . ILE B 1 114 ? 1.725 16.766 7.613 1 98.44 114 ILE B CA 1
ATOM 2449 C C . ILE B 1 114 ? 2 16.688 9.109 1 98.44 114 ILE B C 1
ATOM 2451 O O . ILE B 1 114 ? 3.141 16.469 9.531 1 98.44 114 ILE B O 1
ATOM 2455 N N . SER B 1 115 ? 0.962 16.844 9.891 1 96.62 115 SER B N 1
ATOM 2456 C CA . SER B 1 115 ? 1.107 16.812 11.344 1 96.62 115 SER B CA 1
ATOM 2457 C C . SER B 1 115 ? 1.038 15.375 11.867 1 96.62 115 SER B C 1
ATOM 2459 O O . SER B 1 115 ? 1.747 15.023 12.812 1 96.62 115 SER B O 1
ATOM 2461 N N . CYS B 1 116 ? 0.151 14.586 11.273 1 95.19 116 CYS B N 1
ATOM 2462 C CA . CYS B 1 116 ? -0.061 13.211 11.695 1 95.19 116 CYS B CA 1
ATOM 2463 C C . CYS B 1 116 ? -0.273 12.297 10.492 1 95.19 116 CYS B C 1
ATOM 2465 O O . CYS B 1 116 ? -0.946 12.68 9.531 1 95.19 116 CYS B O 1
ATOM 2467 N N . LEU B 1 117 ? 0.327 11.156 10.57 1 96.25 117 LEU B N 1
ATOM 2468 C CA . LEU B 1 117 ? 0.098 10.078 9.617 1 96.25 117 LEU B CA 1
ATOM 2469 C C . LEU B 1 117 ? 0.491 8.734 10.211 1 96.25 117 LEU B C 1
ATOM 2471 O O . LEU B 1 117 ? 1.671 8.477 10.469 1 96.25 117 LEU B O 1
ATOM 2475 N N . PHE B 1 118 ? -0.623 7.871 10.391 1 93.5 118 PHE B N 1
ATOM 2476 C CA . PHE B 1 118 ? -0.294 6.594 11.016 1 93.5 118 PHE B CA 1
ATOM 2477 C C . PHE B 1 118 ? -1.289 5.52 10.602 1 93.5 118 PHE B C 1
ATOM 2479 O O . PHE B 1 118 ? -2.389 5.828 10.141 1 93.5 118 PHE B O 1
ATOM 2486 N N . ILE B 1 119 ? -0.857 4.312 10.727 1 94.88 119 ILE B N 1
ATOM 2487 C CA . ILE B 1 119 ? -1.683 3.107 10.711 1 94.88 119 ILE B CA 1
ATOM 2488 C C . ILE B 1 119 ? -1.829 2.562 12.125 1 94.88 119 ILE B C 1
ATOM 2490 O O . ILE B 1 119 ? -0.843 2.162 12.75 1 94.88 119 ILE B O 1
ATOM 2494 N N . ALA B 1 120 ? -3.021 2.484 12.625 1 92.06 120 ALA B N 1
ATOM 2495 C CA . ALA B 1 120 ? -3.305 2.404 14.055 1 92.06 120 ALA B CA 1
ATOM 2496 C C . ALA B 1 120 ? -2.928 1.035 14.617 1 92.06 120 ALA B C 1
ATOM 2498 O O . ALA B 1 120 ? -2.365 0.937 15.711 1 92.06 120 ALA B O 1
ATOM 2499 N N . HIS B 1 121 ? -3.211 -0.012 13.867 1 90.88 121 HIS B N 1
ATOM 2500 C CA . HIS B 1 121 ? -3.053 -1.364 14.391 1 90.88 121 HIS B CA 1
ATOM 2501 C C . HIS B 1 121 ? -1.878 -2.078 13.727 1 90.88 121 HIS B C 1
ATOM 2503 O O . HIS B 1 121 ? -1.727 -2.033 12.508 1 90.88 121 HIS B O 1
ATOM 2509 N N . LYS B 1 122 ? -1.136 -2.775 14.492 1 89.88 122 LYS B N 1
ATOM 2510 C CA . LYS B 1 122 ? 0.089 -3.426 14.031 1 89.88 122 LYS B CA 1
ATOM 2511 C C . LYS B 1 122 ? -0.204 -4.43 12.922 1 89.88 122 LYS B C 1
ATOM 2513 O O . LYS B 1 122 ? 0.608 -4.609 12.008 1 89.88 122 LYS B O 1
ATOM 2518 N N . GLU B 1 123 ? -1.312 -5.043 13.023 1 89.56 123 GLU B N 1
ATOM 2519 C CA . GLU B 1 123 ? -1.644 -6.086 12.062 1 89.56 123 GLU B CA 1
ATOM 2520 C C . GLU B 1 123 ? -1.778 -5.512 10.648 1 89.56 123 GLU B C 1
ATOM 2522 O O . GLU B 1 123 ? -1.713 -6.25 9.664 1 89.56 123 GLU B O 1
ATOM 2527 N N . TYR B 1 124 ? -1.939 -4.188 10.539 1 93.06 124 TYR B N 1
ATOM 2528 C CA . TYR B 1 124 ? -2.105 -3.551 9.242 1 93.06 124 TYR B CA 1
ATOM 2529 C C . TYR B 1 124 ? -0.81 -2.887 8.789 1 93.06 124 TYR B C 1
ATOM 2531 O O . TYR B 1 124 ? -0.736 -2.342 7.684 1 93.06 124 TYR B O 1
ATOM 2539 N N . ARG B 1 125 ? 0.18 -2.965 9.539 1 92.5 125 ARG B N 1
ATOM 2540 C CA . ARG B 1 125 ? 1.429 -2.281 9.219 1 92.5 125 ARG B CA 1
ATOM 2541 C C . ARG B 1 125 ? 2.344 -3.176 8.391 1 92.5 125 ARG B C 1
ATOM 2543 O O . ARG B 1 125 ? 2.191 -4.398 8.391 1 92.5 125 ARG B O 1
ATOM 2550 N N . GLY B 1 126 ? 3.168 -2.461 7.613 1 89.88 126 GLY B N 1
ATOM 2551 C CA . GLY B 1 126 ? 4.098 -3.217 6.793 1 89.88 126 GLY B CA 1
ATOM 2552 C C . GLY B 1 126 ? 3.447 -3.832 5.566 1 89.88 126 GLY B C 1
ATOM 2553 O O . GLY B 1 126 ? 4 -4.75 4.957 1 89.88 126 GLY B O 1
ATOM 2554 N N . LYS B 1 127 ? 2.291 -3.346 5.234 1 91.81 127 LYS B N 1
ATOM 2555 C CA . LYS B 1 127 ? 1.532 -3.939 4.137 1 91.81 127 LYS B CA 1
ATOM 2556 C C . LYS B 1 127 ? 1.358 -2.951 2.988 1 91.81 127 LYS B C 1
ATOM 2558 O O . LYS B 1 127 ? 0.614 -3.215 2.041 1 91.81 127 LYS B O 1
ATOM 2563 N N . GLY B 1 128 ? 1.984 -1.828 3.127 1 94.38 128 GLY B N 1
ATOM 2564 C CA . GLY B 1 128 ? 1.909 -0.846 2.057 1 94.38 128 GLY B CA 1
ATOM 2565 C C . GLY B 1 128 ? 0.84 0.206 2.285 1 94.38 128 GLY B C 1
ATOM 2566 O O . GLY B 1 128 ? 0.731 1.165 1.52 1 94.38 128 GLY B O 1
ATOM 2567 N N . LEU B 1 129 ? 0.091 0.087 3.34 1 97 129 LEU B N 1
ATOM 2568 C CA . LEU B 1 129 ? -1.031 0.983 3.592 1 97 129 LEU B CA 1
ATOM 2569 C C . LEU B 1 129 ? -0.541 2.385 3.938 1 97 129 LEU B C 1
ATOM 2571 O O . LEU B 1 129 ? -1.156 3.379 3.541 1 97 129 LEU B O 1
ATOM 2575 N N . GLY B 1 130 ? 0.557 2.471 4.688 1 96.56 130 GLY B N 1
ATOM 2576 C CA . GLY B 1 130 ? 1.117 3.775 5.004 1 96.56 130 GLY B CA 1
ATOM 2577 C C . GLY B 1 130 ? 1.541 4.555 3.771 1 96.56 130 GLY B C 1
ATOM 2578 O O . GLY B 1 130 ? 1.233 5.742 3.645 1 96.56 130 GLY B O 1
ATOM 2579 N N . SER B 1 131 ? 2.225 3.834 2.912 1 96.31 131 SER B N 1
ATOM 2580 C CA . SER B 1 131 ? 2.641 4.457 1.659 1 96.31 131 SER B CA 1
ATOM 2581 C C . SER B 1 131 ? 1.437 4.906 0.838 1 96.31 131 SER B C 1
ATOM 2583 O O . SER B 1 131 ? 1.443 5.996 0.262 1 96.31 131 SER B O 1
ATOM 2585 N N . LEU B 1 132 ? 0.451 4.051 0.792 1 96.56 132 LEU B N 1
ATOM 2586 C CA . LEU B 1 132 ? -0.751 4.367 0.028 1 96.56 132 LEU B CA 1
ATOM 2587 C C . LEU B 1 132 ? -1.438 5.609 0.585 1 96.56 132 LEU B C 1
ATOM 2589 O O . LEU B 1 132 ? -1.852 6.488 -0.174 1 96.56 132 LEU B O 1
ATOM 2593 N N . LEU B 1 133 ? -1.52 5.688 1.861 1 97.62 133 LEU B N 1
ATOM 2594 C CA . LEU B 1 133 ? -2.109 6.848 2.525 1 97.62 133 LEU B CA 1
ATOM 2595 C C . LEU B 1 133 ? -1.308 8.109 2.229 1 97.62 133 LEU B C 1
ATOM 2597 O O . LEU B 1 133 ? -1.875 9.133 1.835 1 97.62 133 LEU B O 1
ATOM 2601 N N . LEU B 1 134 ? -0.026 8.055 2.365 1 97.69 134 LEU B N 1
ATOM 2602 C CA . LEU B 1 134 ? 0.86 9.18 2.109 1 97.69 134 LEU B CA 1
ATOM 2603 C C . LEU B 1 134 ? 0.757 9.641 0.658 1 97.69 134 LEU B C 1
ATOM 2605 O O . LEU B 1 134 ? 0.645 10.836 0.385 1 97.69 134 LEU B O 1
ATOM 2609 N N . GLN B 1 135 ? 0.711 8.734 -0.209 1 95.06 135 GLN B N 1
ATOM 2610 C CA . GLN B 1 135 ? 0.673 9.07 -1.629 1 95.06 135 GLN B CA 1
ATOM 2611 C C . GLN B 1 135 ? -0.66 9.711 -2.008 1 95.06 135 GLN B C 1
ATOM 2613 O O . GLN B 1 135 ? -0.71 10.578 -2.875 1 95.06 135 GLN B O 1
ATOM 2618 N N . SER B 1 136 ? -1.697 9.258 -1.414 1 95.25 136 SER B N 1
ATOM 2619 C CA . SER B 1 136 ? -2.994 9.875 -1.66 1 95.25 136 SER B CA 1
ATOM 2620 C C . SER B 1 136 ? -2.975 11.359 -1.295 1 95.25 136 SER B C 1
ATOM 2622 O O . SER B 1 136 ? -3.588 12.18 -1.979 1 95.25 136 SER B O 1
ATOM 2624 N N . ILE B 1 137 ? -2.26 11.688 -0.277 1 96.62 137 ILE B N 1
ATOM 2625 C CA . ILE B 1 137 ? -2.127 13.07 0.175 1 96.62 137 ILE B CA 1
ATOM 2626 C C . ILE B 1 137 ? -1.243 13.844 -0.796 1 96.62 137 ILE B C 1
ATOM 2628 O O . ILE B 1 137 ? -1.608 14.938 -1.239 1 96.62 137 ILE B O 1
ATOM 2632 N N . VAL B 1 138 ? -0.144 13.281 -1.142 1 96.5 138 VAL B N 1
ATOM 2633 C CA . VAL B 1 138 ? 0.829 13.93 -2.012 1 96.5 138 VAL B CA 1
ATOM 2634 C C . VAL B 1 138 ? 0.195 14.219 -3.371 1 96.5 138 VAL B C 1
ATOM 2636 O O . VAL B 1 138 ? 0.339 15.32 -3.91 1 96.5 138 VAL B O 1
ATOM 2639 N N . GLU B 1 139 ? -0.502 13.281 -3.863 1 92.88 139 GLU B N 1
ATOM 2640 C CA . GLU B 1 139 ? -1.146 13.461 -5.16 1 92.88 139 GLU B CA 1
ATOM 2641 C C . GLU B 1 139 ? -2.211 14.547 -5.105 1 92.88 139 GLU B C 1
ATOM 2643 O O . GLU B 1 139 ? -2.314 15.367 -6.02 1 92.88 139 GLU B O 1
ATOM 2648 N N . ASP B 1 140 ? -2.975 14.531 -4.098 1 93.94 140 ASP B N 1
ATOM 2649 C CA . ASP B 1 140 ? -3.986 15.57 -3.914 1 93.94 140 ASP B CA 1
ATOM 2650 C C . ASP B 1 140 ? -3.352 16.953 -3.859 1 93.94 140 ASP B C 1
ATOM 2652 O O . ASP B 1 140 ? -3.783 17.875 -4.562 1 93.94 140 ASP B O 1
ATOM 2656 N N . LEU B 1 141 ? -2.332 17.047 -3.1 1 96.44 141 LEU B N 1
ATOM 2657 C CA . LEU B 1 141 ? -1.684 18.344 -2.906 1 96.44 141 LEU B CA 1
ATOM 2658 C C . LEU B 1 141 ? -0.994 18.797 -4.188 1 96.44 141 LEU B C 1
ATOM 2660 O O . LEU B 1 141 ? -1.004 19.984 -4.512 1 96.44 141 LEU B O 1
ATOM 2664 N N . LYS B 1 142 ? -0.4 17.875 -4.84 1 94.69 142 LYS B N 1
ATOM 2665 C CA . LYS B 1 142 ? 0.185 18.188 -6.141 1 94.69 142 LYS B CA 1
ATOM 2666 C C . LYS B 1 142 ? -0.86 18.766 -7.086 1 94.69 142 LYS B C 1
ATOM 2668 O O . LYS B 1 142 ? -0.609 19.781 -7.758 1 94.69 142 LYS B O 1
ATOM 2673 N N . GLY B 1 143 ? -1.984 18.188 -7.125 1 93.81 143 GLY B N 1
ATOM 2674 C CA . GLY B 1 143 ? -3.076 18.656 -7.961 1 93.81 143 GLY B CA 1
ATOM 2675 C C . GLY B 1 143 ? -3.537 20.062 -7.605 1 93.81 143 GLY B C 1
ATOM 2676 O O . GLY B 1 143 ? -4.066 20.781 -8.453 1 93.81 143 GLY B O 1
ATOM 2677 N N . ARG B 1 144 ? -3.297 20.469 -6.348 1 94.81 144 ARG B N 1
ATOM 2678 C CA . ARG B 1 144 ? -3.711 21.781 -5.859 1 94.81 144 ARG B CA 1
ATOM 2679 C C . ARG B 1 144 ? -2.619 22.812 -6.09 1 94.81 144 ARG B C 1
ATOM 2681 O O . ARG B 1 144 ? -2.771 23.984 -5.707 1 94.81 144 ARG B O 1
ATOM 2688 N N . GLY B 1 145 ? -1.496 22.375 -6.613 1 95.69 145 GLY B N 1
ATOM 2689 C CA . GLY B 1 145 ? -0.431 23.312 -6.945 1 95.69 145 GLY B CA 1
ATOM 2690 C C . GLY B 1 145 ? 0.515 23.562 -5.785 1 95.69 145 GLY B C 1
ATOM 2691 O O . GLY B 1 145 ? 1.301 24.516 -5.82 1 95.69 145 GLY B O 1
ATOM 2692 N N . VAL B 1 146 ? 0.381 22.781 -4.746 1 96.5 146 VAL B N 1
ATOM 2693 C CA . VAL B 1 146 ? 1.312 22.875 -3.625 1 96.5 146 VAL B CA 1
ATOM 2694 C C . VAL B 1 146 ? 2.725 22.547 -4.098 1 96.5 146 VAL B C 1
ATOM 2696 O O . VAL B 1 146 ? 2.922 21.625 -4.895 1 96.5 146 VAL B O 1
ATOM 2699 N N . LYS B 1 147 ? 3.693 23.234 -3.527 1 96.31 147 LYS B N 1
ATOM 2700 C CA . LYS B 1 147 ? 5.055 23.125 -4.047 1 96.31 147 LYS B CA 1
ATOM 2701 C C . LYS B 1 147 ? 5.848 22.078 -3.264 1 96.31 147 LYS B C 1
ATOM 2703 O O . LYS B 1 147 ? 6.754 21.438 -3.809 1 96.31 147 LYS B O 1
ATOM 2708 N N . ALA B 1 148 ? 5.516 22.016 -1.976 1 98.62 148 ALA B N 1
ATOM 2709 C CA . ALA B 1 148 ? 6.266 21.078 -1.146 1 98.62 148 ALA B CA 1
ATOM 2710 C C . ALA B 1 148 ? 5.41 20.547 0.006 1 98.62 148 ALA B C 1
ATOM 2712 O O . ALA B 1 148 ? 4.492 21.234 0.464 1 98.62 148 ALA B O 1
ATOM 2713 N N . VAL B 1 149 ? 5.715 19.375 0.384 1 98.75 149 VAL B N 1
ATOM 2714 C CA . VAL B 1 149 ? 5.129 18.766 1.57 1 98.75 149 VAL B CA 1
ATOM 2715 C C . VAL B 1 149 ? 6.219 18.484 2.602 1 98.75 149 VAL B C 1
ATOM 2717 O O . VAL B 1 149 ? 7.293 17.984 2.258 1 98.75 149 VAL B O 1
ATOM 2720 N N . GLU B 1 150 ? 5.949 18.859 3.781 1 98.81 150 GLU B N 1
ATOM 2721 C CA . GLU B 1 150 ? 6.91 18.656 4.859 1 98.81 150 GLU B CA 1
ATOM 2722 C C . GLU B 1 150 ? 6.266 17.953 6.047 1 98.81 150 GLU B C 1
ATOM 2724 O O . GLU B 1 150 ? 5.039 17.938 6.176 1 98.81 150 GLU B O 1
ATOM 2729 N N . THR B 1 151 ? 7.07 17.328 6.875 1 98.62 151 THR B N 1
ATOM 2730 C CA . THR B 1 151 ? 6.613 16.688 8.102 1 98.62 151 THR B CA 1
ATOM 2731 C C . THR B 1 151 ? 7.762 16.531 9.094 1 98.62 151 THR B C 1
ATOM 2733 O O . THR B 1 151 ? 8.922 16.391 8.688 1 98.62 151 THR B O 1
ATOM 2736 N N . PHE B 1 152 ? 7.43 16.641 10.352 1 97.88 152 PHE B N 1
ATOM 2737 C CA . PHE B 1 152 ? 8.359 16.203 11.383 1 97.88 152 PHE B CA 1
ATOM 2738 C C . PHE B 1 152 ? 8.211 14.703 11.641 1 97.88 152 PHE B C 1
ATOM 2740 O O . PHE B 1 152 ? 7.348 14.289 12.422 1 97.88 152 PHE B O 1
ATOM 2747 N N . ALA B 1 153 ? 9.07 13.914 11.008 1 97.5 153 ALA B N 1
ATOM 2748 C CA . ALA B 1 153 ? 9.023 12.469 11.18 1 97.5 153 ALA B CA 1
ATOM 2749 C C . ALA B 1 153 ? 9.742 12.047 12.461 1 97.5 153 ALA B C 1
ATOM 2751 O O . ALA B 1 153 ? 10.188 12.891 13.234 1 97.5 153 ALA B O 1
ATOM 2752 N N . ARG B 1 154 ? 9.672 10.75 12.734 1 95.75 154 ARG B N 1
ATOM 2753 C CA . ARG B 1 154 ? 10.352 10.242 13.922 1 95.75 154 ARG B CA 1
ATOM 2754 C C . ARG B 1 154 ? 11.406 9.211 13.555 1 95.75 154 ARG B C 1
ATOM 2756 O O . ARG B 1 154 ? 11.148 8.305 12.758 1 95.75 154 ARG B O 1
ATOM 2763 N N . LYS B 1 155 ? 12.508 9.359 14.148 1 95.31 155 LYS B N 1
ATOM 2764 C CA . LYS B 1 155 ? 13.578 8.375 13.984 1 95.31 155 LYS B CA 1
ATOM 2765 C C . LYS B 1 155 ? 13.438 7.238 14.984 1 95.31 155 LYS B C 1
ATOM 2767 O O . LYS B 1 155 ? 13.07 7.461 16.141 1 95.31 155 LYS B O 1
ATOM 2772 N N . ASN B 1 156 ? 13.727 6.055 14.531 1 90.19 156 ASN B N 1
ATOM 2773 C CA . ASN B 1 156 ? 13.891 4.867 15.367 1 90.19 156 ASN B CA 1
ATOM 2774 C C . ASN B 1 156 ? 12.625 4.578 16.172 1 90.19 156 ASN B C 1
ATOM 2776 O O . ASN B 1 156 ? 12.703 4.145 17.328 1 90.19 156 ASN B O 1
ATOM 2780 N N . ASN B 1 157 ? 11.523 4.977 15.758 1 87.44 157 ASN B N 1
ATOM 2781 C CA . ASN B 1 157 ? 10.227 4.723 16.375 1 87.44 157 ASN B CA 1
ATOM 2782 C C . ASN B 1 157 ? 9.141 4.516 15.328 1 87.44 157 ASN B C 1
ATOM 2784 O O . ASN B 1 157 ? 8.57 5.484 14.82 1 87.44 157 ASN B O 1
ATOM 2788 N N . THR B 1 158 ? 8.836 3.295 15.133 1 84.12 158 THR B N 1
ATOM 2789 C CA . THR B 1 158 ? 7.844 2.984 14.109 1 84.12 158 THR B CA 1
ATOM 2790 C C . THR B 1 158 ? 6.43 3.137 14.672 1 84.12 158 THR B C 1
ATOM 2792 O O . THR B 1 158 ? 5.457 3.172 13.906 1 84.12 158 THR B O 1
ATOM 2795 N N . ASN B 1 159 ? 6.379 3.211 15.922 1 86.94 159 ASN B N 1
ATOM 2796 C CA . ASN B 1 159 ? 5.09 3.35 16.594 1 86.94 159 ASN B CA 1
ATOM 2797 C C . ASN B 1 159 ? 4.859 4.781 17.078 1 86.94 159 ASN B C 1
ATOM 2799 O O . ASN B 1 159 ? 4.988 5.066 18.266 1 86.94 159 ASN B O 1
ATOM 2803 N N . ASN B 1 160 ? 4.496 5.641 16.188 1 88 160 ASN B N 1
ATOM 2804 C CA . ASN B 1 160 ? 4.289 7.051 16.5 1 88 160 ASN B CA 1
ATOM 2805 C C . ASN B 1 160 ? 3.209 7.664 15.617 1 88 160 ASN B C 1
ATOM 2807 O O . ASN B 1 160 ? 2.869 7.113 14.562 1 88 160 ASN B O 1
ATOM 2811 N N . PRO B 1 161 ? 2.707 8.82 15.969 1 89.19 161 PRO B N 1
ATOM 2812 C CA . PRO B 1 161 ? 1.579 9.406 15.234 1 89.19 161 PRO B CA 1
ATOM 2813 C C . PRO B 1 161 ? 2.016 10.18 14 1 89.19 161 PRO B C 1
ATOM 2815 O O . PRO B 1 161 ? 1.186 10.508 13.148 1 89.19 161 PRO B O 1
ATOM 2818 N N . SER B 1 162 ? 3.281 10.539 13.867 1 90.25 162 SER B N 1
ATOM 2819 C CA . SER B 1 162 ? 3.742 11.367 12.758 1 90.25 162 SER B CA 1
ATOM 2820 C C . SER B 1 162 ? 4.316 10.516 11.633 1 90.25 162 SER B C 1
ATOM 2822 O O . SER B 1 162 ? 4.512 10.992 10.516 1 90.25 162 SER B O 1
ATOM 2824 N N . GLY B 1 163 ? 4.578 9.266 11.914 1 92.94 163 GLY B N 1
ATOM 2825 C CA . GLY B 1 163 ? 5.184 8.367 10.945 1 92.94 163 GLY B CA 1
ATOM 2826 C C . GLY B 1 163 ? 6.691 8.273 11.07 1 92.94 163 GLY B C 1
ATOM 2827 O O . GLY B 1 163 ? 7.348 9.25 11.445 1 92.94 163 GLY B O 1
ATOM 2828 N N . PRO B 1 164 ? 7.227 7.129 10.789 1 96 164 PRO B N 1
ATOM 2829 C CA . PRO B 1 164 ? 8.672 6.93 10.859 1 96 164 PRO B CA 1
ATOM 2830 C C . PRO B 1 164 ? 9.414 7.523 9.664 1 96 164 PRO B C 1
ATOM 2832 O O . PRO B 1 164 ? 8.852 7.621 8.57 1 96 164 PRO B O 1
ATOM 2835 N N . VAL B 1 165 ? 10.672 7.879 9.875 1 97.44 165 VAL B N 1
ATOM 2836 C CA . VAL B 1 165 ? 11.523 8.445 8.844 1 97.44 165 VAL B CA 1
ATOM 2837 C C . VAL B 1 165 ? 11.586 7.504 7.645 1 97.44 165 VAL B C 1
ATOM 2839 O O . VAL B 1 165 ? 11.562 7.949 6.492 1 97.44 165 VAL B O 1
ATOM 2842 N N . GLU B 1 166 ? 11.633 6.23 7.855 1 95 166 GLU B N 1
ATOM 2843 C CA . GLU B 1 166 ? 11.773 5.223 6.809 1 95 166 GLU B CA 1
ATOM 2844 C C . GLU B 1 166 ? 10.602 5.266 5.84 1 95 166 GLU B C 1
ATOM 2846 O O . GLU B 1 166 ? 10.773 5.035 4.641 1 95 166 GLU B O 1
ATOM 2851 N N . LEU B 1 167 ? 9.438 5.508 6.344 1 95.81 167 LEU B N 1
ATOM 2852 C CA . LEU B 1 167 ? 8.258 5.633 5.492 1 95.81 167 LEU B CA 1
ATOM 2853 C C . LEU B 1 167 ? 8.422 6.773 4.496 1 95.81 167 LEU B C 1
ATOM 2855 O O . LEU B 1 167 ? 8.18 6.598 3.299 1 95.81 167 LEU B O 1
ATOM 2859 N N . TYR B 1 168 ? 8.859 7.887 4.984 1 97.88 168 TYR B N 1
ATOM 2860 C CA . TYR B 1 168 ? 8.953 9.078 4.152 1 97.88 168 TYR B CA 1
ATOM 2861 C C . TYR B 1 168 ? 10.109 8.969 3.164 1 97.88 168 TYR B C 1
ATOM 2863 O O . TYR B 1 168 ? 9.977 9.352 2 1 97.88 168 TYR B O 1
ATOM 2871 N N . LEU B 1 169 ? 11.234 8.367 3.629 1 96.62 169 LEU B N 1
ATOM 2872 C CA . LEU B 1 169 ? 12.359 8.156 2.729 1 96.62 169 LEU B CA 1
ATOM 2873 C C . LEU B 1 169 ? 11.961 7.262 1.558 1 96.62 169 LEU B C 1
ATOM 2875 O O . LEU B 1 169 ? 12.266 7.57 0.403 1 96.62 169 LEU B O 1
ATOM 2879 N N . LYS B 1 170 ? 11.258 6.289 1.856 1 92.38 170 LYS B N 1
ATOM 2880 C CA . LYS B 1 170 ? 10.852 5.336 0.829 1 92.38 170 LYS B CA 1
ATOM 2881 C C . LYS B 1 170 ? 9.875 5.977 -0.153 1 92.38 170 LYS B C 1
ATOM 2883 O O . LYS B 1 170 ? 9.688 5.477 -1.265 1 92.38 170 LYS B O 1
ATOM 2888 N N . ASN B 1 171 ? 9.281 7.027 0.253 1 95.62 171 ASN B N 1
ATOM 2889 C CA . ASN B 1 171 ? 8.289 7.684 -0.589 1 95.62 171 ASN B CA 1
ATOM 2890 C C . ASN B 1 171 ? 8.82 9 -1.153 1 95.62 171 ASN B C 1
ATOM 2892 O O . ASN B 1 171 ? 8.039 9.898 -1.471 1 95.62 171 ASN B O 1
ATOM 2896 N N . GLY B 1 172 ? 10.07 9.188 -1.193 1 96.31 172 GLY B N 1
ATOM 2897 C CA . GLY B 1 172 ? 10.68 10.242 -1.98 1 96.31 172 GLY B CA 1
ATOM 2898 C C . GLY B 1 172 ? 11.023 11.477 -1.161 1 96.31 172 GLY B C 1
ATOM 2899 O O . GLY B 1 172 ? 11.602 12.43 -1.681 1 96.31 172 GLY B O 1
ATOM 2900 N N . PHE B 1 173 ? 10.711 11.453 0.116 1 98.5 173 PHE B N 1
ATOM 2901 C CA . PHE B 1 173 ? 11.102 12.57 0.975 1 98.5 173 PHE B CA 1
ATOM 2902 C C . PHE B 1 173 ? 12.594 12.516 1.273 1 98.5 173 PHE B C 1
ATOM 2904 O O . PHE B 1 173 ? 13.211 11.453 1.208 1 98.5 173 PHE B O 1
ATOM 2911 N N . MET B 1 174 ? 13.078 13.711 1.621 1 98.44 174 MET B N 1
ATOM 2912 C CA . MET B 1 174 ? 14.461 13.836 2.068 1 98.44 174 MET B CA 1
ATOM 2913 C C . MET B 1 174 ? 14.539 14.523 3.428 1 98.44 174 MET B C 1
ATOM 2915 O O . MET B 1 174 ? 13.617 15.25 3.809 1 98.44 174 MET B O 1
ATOM 2919 N N . ILE B 1 175 ? 15.625 14.258 4.098 1 98.44 175 ILE B N 1
ATOM 2920 C CA . ILE B 1 175 ? 15.867 15.023 5.316 1 98.44 175 ILE B CA 1
ATOM 2921 C C . ILE B 1 175 ? 16.234 16.453 4.953 1 98.44 175 ILE B C 1
ATOM 2923 O O . ILE B 1 175 ? 17.297 16.703 4.363 1 98.44 175 ILE B O 1
ATOM 2927 N N . PHE B 1 176 ? 15.367 17.375 5.219 1 98.56 176 PHE B N 1
ATOM 2928 C CA . PHE B 1 176 ? 15.602 18.797 4.93 1 98.56 176 PHE B CA 1
ATOM 2929 C C . PHE B 1 176 ? 16.453 19.438 6.02 1 98.56 176 PHE B C 1
ATOM 2931 O O . PHE B 1 176 ? 17.422 20.125 5.727 1 98.56 176 PHE B O 1
ATOM 2938 N N . ARG B 1 177 ? 16.047 19.234 7.242 1 98.38 177 ARG B N 1
ATOM 2939 C CA . ARG B 1 177 ? 16.812 19.578 8.43 1 98.38 177 ARG B CA 1
ATOM 2940 C C . ARG B 1 177 ? 16.812 18.422 9.43 1 98.38 177 ARG B C 1
ATOM 2942 O O . ARG B 1 177 ? 15.758 17.953 9.844 1 98.38 177 ARG B O 1
ATOM 2949 N N . ASP B 1 178 ? 18.031 18.016 9.859 1 97.44 178 ASP B N 1
ATOM 2950 C CA . ASP B 1 178 ? 18.172 16.812 10.664 1 97.44 178 ASP B CA 1
ATOM 2951 C C . ASP B 1 178 ? 17.969 17.109 12.148 1 97.44 178 ASP B C 1
ATOM 2953 O O . ASP B 1 178 ? 18.156 18.25 12.586 1 97.44 178 ASP B O 1
ATOM 2957 N N . ASP B 1 179 ? 17.531 16.172 12.859 1 97.5 179 ASP B N 1
ATOM 2958 C CA . ASP B 1 179 ? 17.359 16.109 14.305 1 97.5 179 ASP B CA 1
ATOM 2959 C C . ASP B 1 179 ? 17.453 14.68 14.82 1 97.5 179 ASP B C 1
ATOM 2961 O O . ASP B 1 179 ? 17.047 13.742 14.125 1 97.5 179 ASP B O 1
ATOM 2965 N N . PRO B 1 180 ? 17.953 14.508 16.031 1 95.94 180 PRO B N 1
ATOM 2966 C CA . PRO B 1 180 ? 18.125 13.141 16.531 1 95.94 180 PRO B CA 1
ATOM 2967 C C . PRO B 1 180 ? 16.781 12.406 16.703 1 95.94 180 PRO B C 1
ATOM 2969 O O . PRO B 1 180 ? 16.75 11.172 16.625 1 95.94 180 PRO B O 1
ATOM 2972 N N . GLU B 1 181 ? 15.758 13.141 16.844 1 95.56 181 GLU B N 1
ATOM 2973 C CA . GLU B 1 181 ? 14.477 12.484 17.109 1 95.56 181 GLU B CA 1
ATOM 2974 C C . GLU B 1 181 ? 13.422 12.914 16.094 1 95.56 181 GLU B C 1
ATOM 2976 O O . GLU B 1 181 ? 12.703 12.07 15.555 1 95.56 181 GLU B O 1
ATOM 2981 N N . PHE B 1 182 ? 13.406 14.266 15.82 1 96.19 182 PHE B N 1
ATOM 2982 C CA . PHE B 1 182 ? 12.328 14.82 15.008 1 96.19 182 PHE B CA 1
ATOM 2983 C C . PHE B 1 182 ? 12.891 15.562 13.797 1 96.19 182 PHE B C 1
ATOM 2985 O O . PHE B 1 182 ? 12.711 16.781 13.68 1 96.19 182 PHE B O 1
ATOM 2992 N N . PRO B 1 183 ? 13.43 14.875 12.82 1 98.12 183 PRO B N 1
ATOM 2993 C CA . PRO B 1 183 ? 13.891 15.586 11.625 1 98.12 183 PRO B CA 1
ATOM 2994 C C . PRO B 1 183 ? 12.742 16.141 10.797 1 98.12 183 PRO B C 1
ATOM 2996 O O . PRO B 1 183 ? 11.656 15.562 10.766 1 98.12 183 PRO B O 1
ATOM 2999 N N . LEU B 1 184 ? 13 17.297 10.219 1 98.62 184 LEU B N 1
ATOM 3000 C CA . LEU B 1 184 ? 12.078 17.844 9.234 1 98.62 184 LEU B CA 1
ATOM 3001 C C . LEU B 1 184 ? 12.312 17.219 7.859 1 98.62 184 LEU B C 1
ATOM 3003 O O . LEU B 1 184 ? 13.391 17.391 7.277 1 98.62 184 LEU B O 1
ATOM 3007 N N . MET B 1 185 ? 11.352 16.5 7.391 1 98.75 185 MET B N 1
ATOM 3008 C CA . MET B 1 185 ? 11.422 15.859 6.078 1 98.75 185 MET B CA 1
ATOM 3009 C C . MET B 1 185 ? 10.695 16.688 5.031 1 98.75 185 MET B C 1
ATOM 3011 O O . MET B 1 185 ? 9.711 17.359 5.34 1 98.75 185 MET B O 1
ATOM 3015 N N . LYS B 1 186 ? 11.18 16.594 3.789 1 98.81 186 LYS B N 1
ATOM 3016 C CA . LYS B 1 186 ? 10.602 17.422 2.738 1 98.81 186 LYS B CA 1
ATOM 3017 C C . LYS B 1 186 ? 10.492 16.656 1.424 1 98.81 186 LYS B C 1
ATOM 3019 O O . LYS B 1 186 ? 11.398 15.898 1.067 1 98.81 186 LYS B O 1
ATOM 3024 N N . LEU B 1 187 ? 9.438 16.812 0.755 1 98.69 187 LEU B N 1
ATOM 3025 C CA . LEU B 1 187 ? 9.219 16.359 -0.617 1 98.69 187 LEU B CA 1
ATOM 3026 C C . LEU B 1 187 ? 8.859 17.547 -1.518 1 98.69 187 LEU B C 1
ATOM 3028 O O . LEU B 1 187 ? 7.867 18.234 -1.275 1 98.69 187 LEU B O 1
ATOM 3032 N N . GLU B 1 188 ? 9.633 17.781 -2.51 1 98.12 188 GLU B N 1
ATOM 3033 C CA . GLU B 1 188 ? 9.281 18.781 -3.518 1 98.12 188 GLU B CA 1
ATOM 3034 C C . GLU B 1 188 ? 8.312 18.203 -4.547 1 98.12 188 GLU B C 1
ATOM 3036 O O . GLU B 1 188 ? 8.492 17.078 -5.016 1 98.12 188 GLU B O 1
ATOM 3041 N N . LEU B 1 189 ? 7.34 18.969 -4.77 1 95.81 189 LEU B N 1
ATOM 3042 C CA . LEU B 1 189 ? 6.328 18.469 -5.695 1 95.81 189 LEU B CA 1
ATOM 3043 C C . LEU B 1 189 ? 6.516 19.078 -7.082 1 95.81 189 LEU B C 1
ATOM 3045 O O . LEU B 1 189 ? 7.031 20.188 -7.211 1 95.81 189 LEU B O 1
#

Solvent-accessible surface area (backbone atoms only — not comparable to full-atom values): 20174 Å² total; per-residue (Å²): 129,81,71,74,73,61,73,62,66,47,39,36,36,36,34,54,48,42,85,87,48,44,85,58,50,38,61,30,80,91,35,96,66,24,68,55,52,46,51,70,51,65,36,51,77,90,72,61,60,99,57,57,57,67,55,32,30,52,51,40,45,51,48,50,53,52,45,36,72,76,74,31,89,36,30,35,36,29,25,52,72,83,39,55,38,24,39,34,34,36,44,48,46,87,63,23,65,50,51,55,70,39,89,37,40,56,72,57,81,72,22,35,29,42,68,30,31,38,60,35,45,74,92,59,51,86,32,26,50,64,46,37,54,50,44,56,50,51,53,52,39,45,76,71,66,45,47,29,42,30,31,54,25,26,51,99,38,79,84,48,60,42,24,27,45,67,60,42,48,71,64,66,28,40,80,71,30,77,46,92,48,47,24,23,31,34,30,81,92,128,81,70,74,74,61,72,62,65,47,41,37,36,37,34,53,49,41,85,87,49,42,85,57,50,39,61,30,79,90,33,95,66,23,68,55,50,46,52,72,50,65,36,53,77,88,72,60,59,97,59,56,59,68,56,32,31,52,50,42,45,51,49,50,53,53,44,36,72,75,75,31,90,37,30,35,38,26,26,52,72,82,41,52,38,25,39,34,34,37,44,48,45,87,62,23,64,50,52,56,71,40,90,37,40,55,71,59,81,73,22,36,30,41,68,31,32,36,61,35,44,74,90,59,51,86,32,26,52,65,47,36,54,51,45,55,50,52,52,53,40,46,75,70,65,45,46,28,41,30,31,56,25,26,51,98,38,81,84,47,60,43,26,28,45,66,62,43,47,71,64,66,28,40,79,71,32,76,46,92,47,46,23,24,32,35,30,80,92

Organism: Korarchaeum cryptofilum (strain OPF8) (NCBI:txid374847)

InterPro domains:
  IPR000182 GNAT domain [PF00583] (50-173)
  IPR000182 GNAT domain [PS51186] (12-189)
  IPR016181 Acyl-CoA N-acyltransferase [SSF55729] (55-183)
  IPR050680 YpeA/RimI acetyltransferase [PTHR43420] (5-181)